Protein AF-0000000076996963 (afdb_homodimer)

Foldseek 3Di:
DPPPPPDPPPPPPPLVAADFPDADPQGKGFDADVQADGDPDPDGQWIDDPQKIWGDWFWQAGRVVRHAFDPALSGLLSQVVSRQVVQVNNAHGQLQWQEKEKEFQDCVRCVVSNVVSQCVRQHDDPVSGHHYHYDHDNADVVRHGMIMITMGGHDPPPPPD/DPPPPPPPPPPPPPLVAQDFPDADPQGKGFDADVQADGDPDPDGQWIDDPQKIWGDWFWQAGRVVRHAFDPALSGLLSLVVSRQVVQVNNAHGQLQWQEKEKEFQDCVRCVVSNVVSQCVRQNDPPVSGHHYHYDHDNADPVRHGMIMITMGGHDPPPPPD

Secondary structure (DSSP, 8-state):
-----------------PPPSEE-TT--EEE--TTS---SSS--SEEEETTEEEEEEEP-EETTTTEEPPTTHHHHHHHHHHHHHHHHHTT--GGGEEEEEEEES-HHHHHHHHHHHHHHHH-S-GGGSPBEEEEE-S--GGG-SEEEEEEEE--------/-----------------PPPSEE-TT-PEEE--TTS---SSS-BSEEEETTEEEEEEEP-EETTTTEEPPTTHHHHHHHHHHHHHHHHHTT--GGGEEEEEEEES-HHHHHHHHHHHHHHHH-S-GGGSPPEEEEE-SB-GGG-SEEEEEEEE--------

Organism: Colletotrichum orbiculare (strain 104-T / ATCC 96160 / CBS 514.97 / LARS 414 / MAFF 240422) (NCBI:txid1213857)

pLDDT: mean 88.39, std 18.87, range [26.0, 98.81]

Solvent-accessible surface area (backbone atoms only — not comparable to full-atom values): 17802 Å² total; per-residue (Å²): 134,86,79,77,76,78,72,78,75,74,72,66,73,66,71,70,73,66,76,61,79,43,70,46,96,91,53,41,30,34,33,68,63,68,84,46,62,75,71,91,61,102,62,66,51,30,37,32,50,83,52,37,33,41,38,46,71,21,46,23,49,39,48,92,75,70,40,71,42,58,88,58,59,58,16,51,39,35,8,54,47,50,46,39,49,53,37,42,51,69,63,30,47,73,62,14,36,37,34,37,40,36,40,25,52,44,51,86,75,42,45,66,44,50,42,49,40,45,31,71,74,57,41,87,54,42,58,56,27,39,9,47,36,67,42,18,37,88,75,44,78,93,69,43,60,52,33,34,26,41,32,29,38,34,52,77,79,72,69,82,121,135,85,79,75,78,76,70,78,76,74,70,66,71,66,69,71,73,67,74,60,68,30,69,28,98,52,52,27,30,22,35,69,63,69,85,44,61,75,71,93,54,68,28,26,52,22,17,33,42,84,51,35,35,30,37,24,54,21,44,21,48,39,48,91,73,71,39,71,43,58,88,58,58,58,16,52,40,34,8,53,48,49,45,38,50,52,37,41,53,68,64,32,48,73,82,36,36,66,35,38,41,36,41,25,50,43,54,83,76,43,45,65,46,49,49,50,40,49,32,71,75,55,41,87,54,74,89,57,54,54,57,69,49,78,43,72,31,74,42,39,73,94,70,42,62,51,31,34,26,40,33,29,48,34,79,73,77,76,68,82,121

Structure (mmCIF, N/CA/C/O backbone):
data_AF-0000000076996963-model_v1
#
loop_
_entity.id
_entity.type
_entity.pdbx_description
1 polymer 'RutC family protein'
#
loop_
_atom_site.group_PDB
_atom_site.id
_atom_site.type_symbol
_atom_site.label_atom_id
_atom_site.label_alt_id
_atom_site.label_comp_id
_atom_site.label_asym_id
_atom_site.label_entity_id
_atom_site.label_seq_id
_atom_site.pdbx_PDB_ins_code
_atom_site.Cartn_x
_atom_site.Cartn_y
_atom_site.Cartn_z
_atom_site.occupancy
_atom_site.B_iso_or_equiv
_atom_site.auth_seq_id
_atom_site.auth_comp_id
_atom_site.auth_asym_id
_atom_site.auth_atom_id
_atom_site.pdbx_PDB_model_num
ATOM 1 N N . MET A 1 1 ? -35.062 53.25 -2.109 1 35.75 1 MET A N 1
ATOM 2 C CA . MET A 1 1 ? -34.656 51.969 -1.524 1 35.75 1 MET A CA 1
ATOM 3 C C . MET A 1 1 ? -33.531 51.344 -2.334 1 35.75 1 MET A C 1
ATOM 5 O O . MET A 1 1 ? -33.719 50.938 -3.477 1 35.75 1 MET A O 1
ATOM 9 N N . LYS A 1 2 ? -32.219 51.844 -2.078 1 47.03 2 LYS A N 1
ATOM 10 C CA . LYS A 1 2 ? -31 51.438 -2.77 1 47.03 2 LYS A CA 1
ATOM 11 C C . LYS A 1 2 ? -30.688 49.969 -2.57 1 47.03 2 LYS A C 1
ATOM 13 O O . LYS A 1 2 ? -30.562 49.5 -1.437 1 47.03 2 LYS A O 1
ATOM 18 N N . LEU A 1 3 ? -31.062 49.062 -3.477 1 45.28 3 LEU A N 1
ATOM 19 C CA . LEU A 1 3 ? -30.75 47.656 -3.549 1 45.28 3 LEU A CA 1
ATOM 20 C C . LEU A 1 3 ? -29.25 47.406 -3.514 1 45.28 3 LEU A C 1
ATOM 22 O O . LEU A 1 3 ? -28.531 47.844 -4.414 1 45.28 3 LEU A O 1
ATOM 26 N N . LEU A 1 4 ? -28.656 47.375 -2.273 1 45.22 4 LEU A N 1
ATOM 27 C CA . LEU A 1 4 ? -27.266 46.969 -2.146 1 45.22 4 LEU A CA 1
ATOM 28 C C . LEU A 1 4 ? -27.047 45.594 -2.756 1 45.22 4 LEU A C 1
ATOM 30 O O . LEU A 1 4 ? -27.688 44.625 -2.361 1 45.22 4 LEU A O 1
ATOM 34 N N . SER A 1 5 ? -26.531 45.562 -3.98 1 46.62 5 SER A N 1
ATOM 35 C CA . SER A 1 5 ? -26.094 44.344 -4.664 1 46.62 5 SER A CA 1
ATOM 36 C C . SER A 1 5 ? -25.031 43.594 -3.857 1 46.62 5 SER A C 1
ATOM 38 O O . SER A 1 5 ? -24 44.188 -3.496 1 46.62 5 SER A O 1
ATOM 40 N N . VAL A 1 6 ? -25.422 42.719 -2.932 1 47.47 6 VAL A N 1
ATOM 41 C CA . VAL A 1 6 ? -24.469 41.844 -2.27 1 47.47 6 VAL A CA 1
ATOM 42 C C . VAL A 1 6 ? -23.703 41.031 -3.314 1 47.47 6 VAL A C 1
ATOM 44 O O . VAL A 1 6 ? -24.281 40.25 -4.066 1 47.47 6 VAL A O 1
ATOM 47 N N . LEU A 1 7 ? -22.578 41.594 -3.779 1 48.03 7 LEU A N 1
ATOM 48 C CA . LEU A 1 7 ? -21.703 40.781 -4.629 1 48.03 7 LEU A CA 1
ATOM 49 C C . LEU A 1 7 ? -21.266 39.5 -3.906 1 48.03 7 LEU A C 1
ATOM 51 O O . LEU A 1 7 ? -20.781 39.562 -2.771 1 48.03 7 LEU A O 1
ATOM 55 N N . PRO A 1 8 ? -21.734 38.344 -4.328 1 45.66 8 PRO A N 1
ATOM 56 C CA . PRO A 1 8 ? -21.203 37.125 -3.721 1 45.66 8 PRO A CA 1
ATOM 57 C C . PRO A 1 8 ? -19.672 37.094 -3.73 1 45.66 8 PRO A C 1
ATOM 59 O O . PRO A 1 8 ? -19.047 37.375 -4.758 1 45.66 8 PRO A O 1
ATOM 62 N N . LEU A 1 9 ? -19.047 37.406 -2.67 1 37.16 9 LEU A N 1
ATOM 63 C CA . LEU A 1 9 ? -17.625 37.125 -2.564 1 37.16 9 LEU A CA 1
ATOM 64 C C . LEU A 1 9 ? -17.344 35.656 -2.908 1 37.16 9 LEU A C 1
ATOM 66 O O . LEU A 1 9 ? -17.797 34.75 -2.201 1 37.16 9 LEU A O 1
ATOM 70 N N . PHE A 1 10 ? -17.266 35.344 -4.109 1 36.31 10 PHE A N 1
ATOM 71 C CA . PHE A 1 10 ? -16.656 34.062 -4.449 1 36.31 10 PHE A CA 1
ATOM 72 C C . PHE A 1 10 ? -15.32 33.875 -3.732 1 36.31 10 PHE A C 1
ATOM 74 O O . PHE A 1 10 ? -14.352 34.594 -4.023 1 36.31 10 PHE A O 1
ATOM 81 N N . PHE A 1 11 ? -15.367 33.562 -2.541 1 34.31 11 PHE A N 1
ATOM 82 C CA . PHE A 1 11 ? -14.109 33.062 -1.987 1 34.31 11 PHE A CA 1
ATOM 83 C C . PHE A 1 11 ? -13.477 32.031 -2.916 1 34.31 11 PHE A C 1
ATOM 85 O O . PHE A 1 11 ? -14 30.922 -3.082 1 34.31 11 PHE A O 1
ATOM 92 N N . ALA A 1 12 ? -12.836 32.438 -3.895 1 35.91 12 ALA A N 1
ATOM 93 C CA . ALA A 1 12 ? -11.914 31.5 -4.543 1 35.91 12 ALA A CA 1
ATOM 94 C C . ALA A 1 12 ? -11.086 30.75 -3.51 1 35.91 12 ALA A C 1
ATOM 96 O O . ALA A 1 12 ? -10.25 31.344 -2.826 1 35.91 12 ALA A O 1
ATOM 97 N N . ALA A 1 13 ? -11.633 29.844 -2.924 1 39.22 13 ALA A N 1
ATOM 98 C CA . ALA A 1 13 ? -10.664 29 -2.232 1 39.22 13 ALA A CA 1
ATOM 99 C C . ALA A 1 13 ? -9.383 28.844 -3.051 1 39.22 13 ALA A C 1
ATOM 101 O O . ALA A 1 13 ? -9.398 28.266 -4.133 1 39.22 13 ALA A O 1
ATOM 102 N N . THR A 1 14 ? -8.602 29.828 -3.154 1 39.41 14 THR A N 1
ATOM 103 C CA . THR A 1 14 ? -7.242 29.656 -3.656 1 39.41 14 THR A CA 1
ATOM 104 C C . THR A 1 14 ? -6.652 28.344 -3.172 1 39.41 14 THR A C 1
ATOM 106 O O . THR A 1 14 ? -6.426 28.156 -1.975 1 39.41 14 THR A O 1
ATOM 109 N N . SER A 1 15 ? -7.188 27.188 -3.598 1 47.53 15 SER A N 1
ATOM 110 C CA . SER A 1 15 ? -6.355 26.016 -3.33 1 47.53 15 SER A CA 1
ATOM 111 C C . SER A 1 15 ? -4.875 26.391 -3.311 1 47.53 15 SER A C 1
ATOM 113 O O . SER A 1 15 ? -4.336 26.859 -4.312 1 47.53 15 SER A O 1
ATOM 115 N N . LEU A 1 16 ? -4.422 27.219 -2.445 1 50.53 16 LEU A N 1
ATOM 116 C CA . LEU A 1 16 ? -2.994 27.484 -2.336 1 50.53 16 LEU A CA 1
ATOM 117 C C . LEU A 1 16 ? -2.172 26.266 -2.727 1 50.53 16 LEU A C 1
ATOM 119 O O . LEU A 1 16 ? -2.23 25.234 -2.055 1 50.53 16 LEU A O 1
ATOM 123 N N . SER A 1 17 ? -1.957 26.047 -4.09 1 69.06 17 SER A N 1
ATOM 124 C CA . SER A 1 17 ? -1.105 25.047 -4.707 1 69.06 17 SER A CA 1
ATOM 125 C C . SER A 1 17 ? 0.296 25.062 -4.109 1 69.06 17 SER A C 1
ATOM 127 O O . SER A 1 17 ? 0.942 26.109 -4.051 1 69.06 17 SER A O 1
ATOM 129 N N . LEU A 1 18 ? 0.765 24.156 -3.326 1 85.5 18 LEU A N 1
ATOM 130 C CA . LEU A 1 18 ? 2.113 23.984 -2.803 1 85.5 18 LEU A CA 1
ATOM 131 C C . LEU A 1 18 ? 3.148 24.078 -3.918 1 85.5 18 LEU A C 1
ATOM 133 O O . LEU A 1 18 ? 2.994 23.453 -4.969 1 85.5 18 LEU A O 1
ATOM 137 N N . GLU A 1 19 ? 4.133 25.094 -3.705 1 91.62 19 GLU A N 1
ATOM 138 C CA . GLU A 1 19 ? 5.227 25.188 -4.668 1 91.62 19 GLU A CA 1
ATOM 139 C C . GLU A 1 19 ? 6.293 24.141 -4.402 1 91.62 19 GLU A C 1
ATOM 141 O O . GLU A 1 19 ? 6.723 23.953 -3.262 1 91.62 19 GLU A O 1
ATOM 146 N N . PRO A 1 20 ? 6.719 23.469 -5.461 1 95.69 20 PRO A N 1
ATOM 147 C CA . PRO A 1 20 ? 7.773 22.484 -5.238 1 95.69 20 PRO A CA 1
ATOM 148 C C . PRO A 1 20 ? 9.117 23.109 -4.887 1 95.69 20 PRO A C 1
ATOM 150 O O . PRO A 1 20 ? 9.43 24.203 -5.371 1 95.69 20 PRO A O 1
ATOM 153 N N . ASN A 1 21 ? 9.922 22.422 -4.059 1 95.81 21 ASN A N 1
ATOM 154 C CA . ASN A 1 21 ? 11.297 22.812 -3.77 1 95.81 21 ASN A CA 1
ATOM 155 C C . ASN A 1 21 ? 12.219 22.547 -4.957 1 95.81 21 ASN A C 1
ATOM 157 O O . ASN A 1 21 ? 13.227 23.219 -5.129 1 95.81 21 ASN A O 1
ATOM 161 N N . TYR A 1 22 ? 11.938 21.578 -5.723 1 97.25 22 TYR A N 1
ATOM 162 C CA . TYR A 1 22 ? 12.719 21.172 -6.887 1 97.25 22 TYR A CA 1
ATOM 163 C C . TYR A 1 22 ? 11.844 20.453 -7.902 1 97.25 22 TYR A C 1
ATOM 165 O O . TYR A 1 22 ? 10.922 19.719 -7.531 1 97.25 22 TYR A O 1
ATOM 173 N N . THR A 1 23 ? 12.078 20.672 -9.242 1 97.69 23 THR A N 1
ATOM 174 C CA . THR A 1 23 ? 11.453 19.922 -10.336 1 97.69 23 THR A CA 1
ATOM 175 C C . THR A 1 23 ? 12.508 19.328 -11.258 1 97.69 23 THR A C 1
ATOM 177 O O . THR A 1 23 ? 13.359 20.062 -11.789 1 97.69 23 THR A O 1
ATOM 180 N N . SER A 1 24 ? 12.5 18.062 -11.469 1 98.19 24 SER A N 1
ATOM 181 C CA . SER A 1 24 ? 13.477 17.391 -12.312 1 98.19 24 SER A CA 1
ATOM 182 C C . SER A 1 24 ? 13.211 17.656 -13.797 1 98.19 24 SER A C 1
ATOM 184 O O . SER A 1 24 ? 12.133 18.141 -14.156 1 98.19 24 SER A O 1
ATOM 186 N N . PRO A 1 25 ? 14.172 17.281 -14.641 1 97.31 25 PRO A N 1
ATOM 187 C CA . PRO A 1 25 ? 13.961 17.453 -16.078 1 97.31 25 PRO A CA 1
ATOM 188 C C . PRO A 1 25 ? 12.75 16.688 -16.594 1 97.31 25 PRO A C 1
ATOM 190 O O . PRO A 1 25 ? 12.07 17.141 -17.516 1 97.31 25 PRO A O 1
ATOM 193 N N . ALA A 1 26 ? 12.492 15.555 -16 1 97.25 26 ALA A N 1
ATOM 194 C CA . ALA A 1 26 ? 11.375 14.727 -16.453 1 97.25 26 ALA A CA 1
ATOM 195 C C . ALA A 1 26 ? 10.062 15.18 -15.812 1 97.25 26 ALA A C 1
ATOM 197 O O . ALA A 1 26 ? 8.992 14.688 -16.172 1 97.25 26 ALA A O 1
ATOM 198 N N . GLY A 1 27 ? 10.094 16.031 -14.812 1 96.81 27 GLY A N 1
ATOM 199 C CA . GLY A 1 27 ? 8.875 16.609 -14.266 1 96.81 27 GLY A CA 1
ATOM 200 C C . GLY A 1 27 ? 8.562 16.125 -12.867 1 96.81 27 GLY A C 1
ATOM 201 O O . GLY A 1 27 ? 7.484 16.406 -12.328 1 96.81 27 GLY A O 1
ATOM 202 N N . VAL A 1 28 ? 9.492 15.344 -12.242 1 97.88 28 VAL A N 1
ATOM 203 C CA . VAL A 1 28 ? 9.281 14.961 -10.852 1 97.88 28 VAL A CA 1
ATOM 204 C C . VAL A 1 28 ? 9.43 16.172 -9.945 1 97.88 28 VAL A C 1
ATOM 206 O O . VAL A 1 28 ? 10.445 16.875 -10 1 97.88 28 VAL A O 1
ATOM 209 N N . GLU A 1 29 ? 8.406 16.406 -9.102 1 97.62 29 GLU A N 1
ATOM 210 C CA . GLU A 1 29 ? 8.422 17.531 -8.164 1 97.62 29 GLU A CA 1
ATOM 211 C C . GLU A 1 29 ? 8.703 17.047 -6.742 1 97.62 29 GLU A C 1
ATOM 213 O O . GLU A 1 29 ? 8.062 16.109 -6.254 1 97.62 29 GLU A O 1
ATOM 218 N N . ILE A 1 30 ? 9.648 17.703 -6.066 1 97.88 30 ILE A N 1
ATOM 219 C CA . ILE A 1 30 ? 10.008 17.406 -4.684 1 97.88 30 ILE A CA 1
ATOM 220 C C . ILE A 1 30 ? 9.422 18.453 -3.754 1 97.88 30 ILE A C 1
ATOM 222 O O . ILE A 1 30 ? 9.516 19.656 -4.031 1 97.88 30 ILE A O 1
ATOM 226 N N . TYR A 1 31 ? 8.758 18.016 -2.631 1 96.44 31 TYR A N 1
ATOM 227 C CA . TYR A 1 31 ? 8.133 18.953 -1.694 1 96.44 31 TYR A CA 1
ATOM 228 C C . TYR A 1 31 ? 8.625 18.703 -0.274 1 96.44 31 TYR A C 1
ATOM 230 O O . TYR A 1 31 ? 8.672 17.562 0.185 1 96.44 31 TYR A O 1
ATOM 238 N N . ASN A 1 32 ? 8.969 19.75 0.396 1 95.62 32 ASN A N 1
ATOM 239 C CA . ASN A 1 32 ? 9.266 19.781 1.823 1 95.62 32 ASN A CA 1
ATOM 240 C C . ASN A 1 32 ? 8.578 20.953 2.51 1 95.62 32 ASN A C 1
ATOM 242 O O . ASN A 1 32 ? 9.234 21.891 2.965 1 95.62 32 ASN A O 1
ATOM 246 N N . PRO A 1 33 ? 7.246 20.859 2.578 1 92.75 33 PRO A N 1
ATOM 247 C CA . PRO A 1 33 ? 6.547 21.953 3.238 1 92.75 33 PRO A CA 1
ATOM 248 C C . PRO A 1 33 ? 6.949 22.125 4.703 1 92.75 33 PRO A C 1
ATOM 250 O O . PRO A 1 33 ? 6.898 21.156 5.473 1 92.75 33 PRO A O 1
ATOM 253 N N . SER A 1 34 ? 7.234 23.312 5.129 1 86.5 34 SER A N 1
ATOM 254 C CA . SER A 1 34 ? 7.797 23.578 6.449 1 86.5 34 SER A CA 1
ATOM 255 C C . SER A 1 34 ? 6.707 23.625 7.516 1 86.5 34 SER A C 1
ATOM 257 O O . SER A 1 34 ? 6.996 23.594 8.711 1 86.5 34 SER A O 1
ATOM 259 N N . VAL A 1 35 ? 5.469 23.734 7.059 1 84.44 35 VAL A N 1
ATOM 260 C CA . VAL A 1 35 ? 4.367 23.828 8.008 1 84.44 35 VAL A CA 1
ATOM 261 C C . VAL A 1 35 ? 4.27 22.531 8.812 1 84.44 35 VAL A C 1
ATOM 263 O O . VAL A 1 35 ? 3.719 22.516 9.914 1 84.44 35 VAL A O 1
ATOM 266 N N . LEU A 1 36 ? 4.672 21.406 8.258 1 83.56 36 LEU A N 1
ATOM 267 C CA . LEU A 1 36 ? 4.691 20.172 9.023 1 83.56 36 LEU A CA 1
ATOM 268 C C . LEU A 1 36 ? 6.023 20 9.75 1 83.56 36 LEU A C 1
ATOM 270 O O . LEU A 1 36 ? 6.219 20.562 10.828 1 83.56 36 LEU A O 1
ATOM 274 N N . PHE A 1 37 ? 6.977 19.281 9.43 1 77.56 37 PHE A N 1
ATOM 275 C CA . PHE A 1 37 ? 8.305 19.234 10.031 1 77.56 37 PHE A CA 1
ATOM 276 C C . PHE A 1 37 ? 9.383 19.172 8.953 1 77.56 37 PHE A C 1
ATOM 278 O O . PHE A 1 37 ? 9.094 18.844 7.797 1 77.56 37 PHE A O 1
ATOM 285 N N . THR A 1 38 ? 10.539 19.578 9.398 1 82.75 38 THR A N 1
ATOM 286 C CA . THR A 1 38 ? 11.727 19.562 8.547 1 82.75 38 THR A CA 1
ATOM 287 C C . THR A 1 38 ? 12.406 18.203 8.578 1 82.75 38 THR A C 1
ATOM 289 O O . THR A 1 38 ? 12.633 17.625 9.648 1 82.75 38 THR A O 1
ATOM 292 N N . PRO A 1 39 ? 12.633 17.703 7.324 1 87.19 39 PRO A N 1
ATOM 293 C CA . PRO A 1 39 ? 13.375 16.438 7.301 1 87.19 39 PRO A CA 1
ATOM 294 C C . PRO A 1 39 ? 14.703 16.516 8.047 1 87.19 39 PRO A C 1
ATOM 296 O O . PRO A 1 39 ? 15.391 17.531 7.98 1 87.19 39 PRO A O 1
ATOM 299 N N . THR A 1 40 ? 15.07 15.43 8.719 1 84.94 40 THR A N 1
ATOM 300 C CA . THR A 1 40 ? 16.25 15.422 9.586 1 84.94 40 THR A CA 1
ATOM 301 C C . THR A 1 40 ? 17.453 14.82 8.867 1 84.94 40 THR A C 1
ATOM 303 O O . THR A 1 40 ? 18.484 14.547 9.492 1 84.94 40 THR A O 1
ATOM 306 N N . GLY A 1 41 ? 17.469 14.5 7.625 1 89.5 41 GLY A N 1
ATOM 307 C CA . GLY A 1 41 ? 18.531 13.891 6.836 1 89.5 41 GLY A CA 1
ATOM 308 C C . GLY A 1 41 ? 18.344 14.086 5.344 1 89.5 41 GLY A C 1
ATOM 309 O O . GLY A 1 41 ? 17.641 15 4.914 1 89.5 41 GLY A O 1
ATOM 310 N N . PRO A 1 42 ? 19.109 13.266 4.555 1 93.69 42 PRO A N 1
ATOM 311 C CA . PRO A 1 42 ? 19.062 13.406 3.098 1 93.69 42 PRO A CA 1
ATOM 312 C C . PRO A 1 42 ? 17.844 12.727 2.482 1 93.69 42 PRO A C 1
ATOM 314 O O . PRO A 1 42 ? 17.984 11.773 1.713 1 93.69 42 PRO A O 1
ATOM 317 N N . TRP A 1 43 ? 16.781 13.172 2.758 1 94.69 43 TRP A N 1
ATOM 318 C CA . TRP A 1 43 ? 15.492 12.703 2.24 1 94.69 43 TRP A CA 1
ATOM 319 C C . TRP A 1 43 ? 14.477 13.836 2.197 1 94.69 43 TRP A C 1
ATOM 321 O O . TRP A 1 43 ? 14.727 14.922 2.732 1 94.69 43 TRP A O 1
ATOM 331 N N . SER A 1 44 ? 13.305 13.664 1.438 1 96.5 44 SER A N 1
ATOM 332 C CA . SER A 1 44 ? 12.211 14.633 1.349 1 96.5 44 SER A CA 1
ATOM 333 C C . SER A 1 44 ? 10.891 14.016 1.816 1 96.5 44 SER A C 1
ATOM 335 O O . SER A 1 44 ? 10.742 12.797 1.822 1 96.5 44 SER A O 1
ATOM 337 N N . LEU A 1 45 ? 9.945 14.836 2.143 1 97 45 LEU A 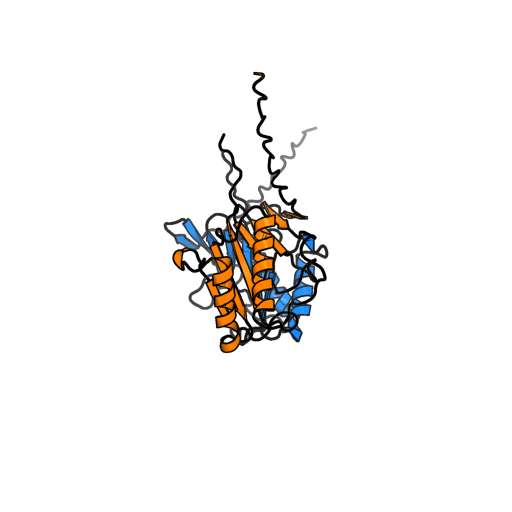N 1
ATOM 338 C CA . LEU A 1 45 ? 8.664 14.406 2.686 1 97 45 LEU A CA 1
ATOM 339 C C . LEU A 1 45 ? 7.793 13.781 1.599 1 97 45 LEU A C 1
ATOM 341 O O . LEU A 1 45 ? 7.102 12.789 1.847 1 97 45 LEU A O 1
ATOM 345 N N . MET A 1 46 ? 7.793 14.43 0.448 1 97.5 46 MET A N 1
ATOM 346 C CA . MET A 1 46 ? 6.953 13.844 -0.596 1 97.5 46 MET A CA 1
ATOM 347 C C . MET A 1 46 ? 7.422 14.289 -1.979 1 97.5 46 MET A C 1
ATOM 349 O O . MET A 1 46 ? 8.211 15.227 -2.104 1 97.5 46 MET A O 1
ATOM 353 N N . SER A 1 47 ? 7.027 13.562 -2.926 1 98.19 47 SER A N 1
ATOM 354 C CA . SER A 1 47 ? 7.258 13.875 -4.332 1 98.19 47 SER A CA 1
ATOM 355 C C . SER A 1 47 ? 6.012 13.617 -5.168 1 98.19 47 SER A C 1
ATOM 357 O O . SER A 1 47 ? 5.16 12.805 -4.785 1 98.19 47 SER A O 1
ATOM 359 N N . LYS A 1 48 ? 5.922 14.273 -6.211 1 97.5 48 LYS A N 1
ATOM 360 C CA . LYS A 1 48 ? 4.859 14.062 -7.188 1 97.5 48 LYS A CA 1
ATOM 361 C C . LYS A 1 48 ? 5.43 13.727 -8.562 1 97.5 48 LYS A C 1
ATOM 363 O O . LYS A 1 48 ? 6.277 14.453 -9.078 1 97.5 48 LYS A O 1
ATOM 368 N N . ALA A 1 49 ? 5.105 12.656 -9.102 1 97 49 ALA A N 1
ATOM 369 C CA . ALA A 1 49 ? 5.422 12.227 -10.461 1 97 49 ALA A CA 1
ATOM 370 C C . ALA A 1 49 ? 4.152 12.016 -11.273 1 97 49 ALA A C 1
ATOM 372 O O . ALA A 1 49 ? 3.375 11.102 -11.008 1 97 49 ALA A O 1
ATOM 373 N N . GLY A 1 50 ? 4.023 12.875 -12.312 1 94.81 50 GLY A N 1
ATOM 374 C CA . GLY A 1 50 ? 2.703 12.891 -12.922 1 94.81 50 GLY A CA 1
ATOM 375 C C . GLY A 1 50 ? 1.602 13.25 -11.945 1 94.81 50 GLY A C 1
ATOM 376 O O . GLY A 1 50 ? 1.693 14.258 -11.242 1 94.81 50 GLY A O 1
ATOM 377 N N . ASP A 1 51 ? 0.56 12.414 -11.938 1 95.81 51 ASP A N 1
ATOM 378 C CA . ASP A 1 51 ? -0.562 12.664 -11.039 1 95.81 51 ASP A CA 1
ATOM 379 C C . ASP A 1 51 ? -0.455 11.812 -9.773 1 95.81 51 ASP A C 1
ATOM 381 O O . ASP A 1 51 ? -1.425 11.68 -9.023 1 95.81 51 ASP A O 1
ATOM 385 N N . THR A 1 52 ? 0.698 11.227 -9.586 1 97.44 52 THR A N 1
ATOM 386 C CA . THR A 1 52 ? 0.884 10.352 -8.43 1 97.44 52 THR A CA 1
ATOM 387 C C . THR A 1 52 ? 1.747 11.039 -7.375 1 97.44 52 THR A C 1
ATOM 389 O O . THR A 1 52 ? 2.822 11.555 -7.684 1 97.44 52 THR A O 1
ATOM 392 N N . LEU A 1 53 ? 1.224 11.078 -6.195 1 97.81 53 LEU A N 1
ATOM 393 C CA . LEU A 1 53 ? 1.921 11.633 -5.043 1 97.81 53 LEU A CA 1
ATOM 394 C C . LEU A 1 53 ? 2.486 10.516 -4.164 1 97.81 53 LEU A C 1
ATOM 396 O O . LEU A 1 53 ? 1.765 9.594 -3.785 1 97.81 53 LEU A O 1
ATOM 400 N N . TYR A 1 54 ? 3.744 10.578 -3.904 1 98.56 54 TYR A N 1
ATOM 401 C CA . TYR A 1 54 ? 4.434 9.648 -3.02 1 98.56 54 TYR A CA 1
ATOM 402 C C . TYR A 1 54 ? 4.828 10.32 -1.713 1 98.56 54 TYR A C 1
ATOM 404 O O . TYR A 1 54 ? 5.516 11.344 -1.719 1 98.56 54 TYR A O 1
ATOM 412 N N . ILE A 1 55 ? 4.43 9.781 -0.585 1 98.25 55 ILE A N 1
ATOM 413 C CA . ILE A 1 55 ? 4.738 10.344 0.727 1 98.25 55 ILE A CA 1
ATOM 414 C C . ILE A 1 55 ? 5.645 9.383 1.497 1 98.25 55 ILE A C 1
ATOM 416 O O . ILE A 1 55 ? 5.352 8.188 1.595 1 98.25 55 ILE A O 1
ATOM 420 N N . ALA A 1 56 ? 6.688 9.914 2.004 1 97.56 56 ALA A N 1
ATOM 421 C CA . ALA A 1 56 ? 7.668 9.133 2.76 1 97.56 56 ALA A CA 1
ATOM 422 C C . ALA A 1 56 ? 7.043 8.547 4.023 1 97.56 56 ALA A C 1
ATOM 424 O O . ALA A 1 56 ? 5.922 8.906 4.391 1 97.56 56 ALA A O 1
ATOM 425 N N . GLY A 1 57 ? 7.746 7.523 4.641 1 97.56 57 GLY A N 1
ATOM 426 C CA . GLY A 1 57 ? 7.281 6.996 5.914 1 97.56 57 GLY A CA 1
ATOM 427 C C . GLY A 1 57 ? 7.125 8.062 6.98 1 97.56 57 GLY A C 1
ATOM 428 O O . GLY A 1 57 ? 8.109 8.672 7.406 1 97.56 57 GLY A O 1
ATOM 429 N N . MET A 1 58 ? 5.918 8.211 7.469 1 97.81 58 MET A N 1
ATOM 430 C CA . MET A 1 58 ? 5.605 9.227 8.469 1 97.81 58 MET A CA 1
ATOM 431 C C . MET A 1 58 ? 5.539 8.617 9.859 1 97.81 58 MET A C 1
ATOM 433 O O . MET A 1 58 ? 4.961 7.543 10.047 1 97.81 58 MET A O 1
ATOM 437 N N . ARG A 1 59 ? 6.105 9.297 10.719 1 97 59 ARG A N 1
ATOM 438 C CA . ARG A 1 59 ? 6.047 8.945 12.125 1 97 59 ARG A CA 1
ATOM 439 C C . ARG A 1 59 ? 5.059 9.828 12.875 1 97 59 ARG A C 1
ATOM 441 O O . ARG A 1 59 ? 4.531 10.789 12.312 1 97 59 ARG A O 1
ATOM 448 N N . GLY A 1 60 ? 4.766 9.383 14.18 1 97.56 60 GLY A N 1
ATOM 449 C CA . GLY A 1 60 ? 3.844 10.156 14.992 1 97.56 60 GLY A CA 1
ATOM 450 C C . GLY A 1 60 ? 4.508 11.32 15.703 1 97.56 60 GLY A C 1
ATOM 451 O O . GLY A 1 60 ? 4.582 11.336 16.938 1 97.56 60 GLY A O 1
ATOM 452 N N . ILE A 1 61 ? 4.973 12.289 14.898 1 95.81 61 ILE A N 1
ATOM 453 C CA . ILE A 1 61 ? 5.637 13.484 15.406 1 95.81 61 ILE A CA 1
ATOM 454 C C . ILE A 1 61 ? 4.676 14.672 15.359 1 95.81 61 ILE A C 1
ATOM 456 O O . ILE A 1 61 ? 4.051 14.93 14.328 1 95.81 61 ILE A O 1
ATOM 460 N N . TYR A 1 62 ? 4.559 15.328 16.5 1 95.31 62 TYR A N 1
ATOM 461 C CA . TYR A 1 62 ? 3.77 16.562 16.516 1 95.31 62 TYR A CA 1
ATOM 462 C C . TYR A 1 62 ? 4.488 17.672 15.766 1 95.31 62 TYR A C 1
ATOM 464 O O . TYR A 1 62 ? 5.598 18.062 16.141 1 95.31 62 TYR A O 1
ATOM 472 N N . PRO A 1 63 ? 3.83 18.203 14.773 1 92.56 63 PRO A N 1
ATOM 473 C CA . PRO A 1 63 ? 4.516 19.219 13.977 1 92.56 63 PRO A CA 1
ATOM 474 C C . PRO A 1 63 ? 4.785 20.5 14.758 1 92.56 63 PRO A C 1
ATOM 476 O O . PRO A 1 63 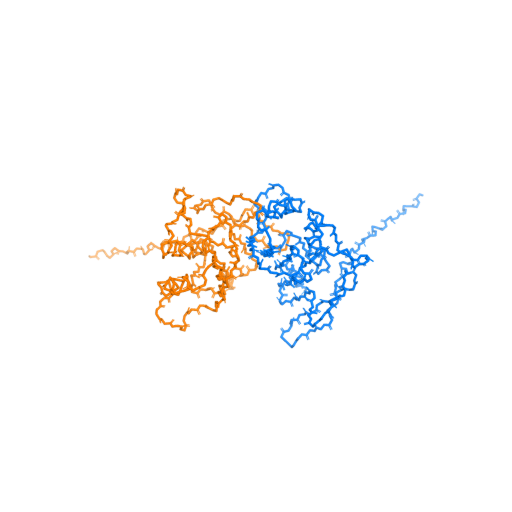? 5.754 21.203 14.477 1 92.56 63 PRO A O 1
ATOM 479 N N . ALA A 1 64 ? 4.004 20.859 15.719 1 90.19 64 ALA A N 1
ATOM 480 C CA . ALA A 1 64 ? 4.082 22.125 16.438 1 90.19 64 ALA A CA 1
ATOM 481 C C . ALA A 1 64 ? 5.383 22.219 17.234 1 90.19 64 ALA A C 1
ATOM 483 O O . ALA A 1 64 ? 5.965 23.297 17.359 1 90.19 64 ALA A O 1
ATOM 484 N N . ASN A 1 65 ? 5.859 21.078 17.734 1 90.94 65 ASN A N 1
ATOM 485 C CA . ASN A 1 65 ? 7.035 21.156 18.594 1 90.94 65 ASN A CA 1
ATOM 486 C C . ASN A 1 65 ? 8.039 20.047 18.25 1 90.94 65 ASN A C 1
ATOM 488 O O . ASN A 1 65 ? 9.031 19.875 18.969 1 90.94 65 ASN A O 1
ATOM 492 N N . ASN A 1 66 ? 7.785 19.25 17.234 1 91.25 66 ASN A N 1
ATOM 493 C CA . ASN A 1 66 ? 8.68 18.219 16.719 1 91.25 66 ASN A CA 1
ATOM 494 C C . ASN A 1 66 ? 8.938 17.125 17.734 1 91.25 66 ASN A C 1
ATOM 496 O O . ASN A 1 66 ? 10.039 16.578 17.812 1 91.25 66 ASN A O 1
ATOM 500 N N . THR A 1 67 ? 7.941 16.891 18.609 1 93.88 67 THR A N 1
ATOM 501 C CA . THR A 1 67 ? 8.07 15.805 19.578 1 93.88 67 THR A CA 1
ATOM 502 C C . THR A 1 67 ? 7.211 14.609 19.172 1 93.88 67 THR A C 1
ATOM 504 O O . THR A 1 67 ? 6.23 14.766 18.438 1 93.88 67 THR A O 1
ATOM 507 N N . LEU A 1 68 ? 7.582 13.453 19.688 1 95.94 68 LEU A N 1
ATOM 508 C CA . LEU A 1 68 ? 6.824 12.234 19.422 1 95.94 68 LEU A CA 1
ATOM 509 C C . LEU A 1 68 ? 5.559 12.195 20.281 1 95.94 68 LEU A C 1
ATOM 511 O O . LEU A 1 68 ? 5.598 12.5 21.469 1 95.94 68 LEU A O 1
ATOM 515 N N . ALA A 1 69 ? 4.453 11.836 19.641 1 98 69 ALA A N 1
ATOM 516 C CA . ALA A 1 69 ? 3.254 11.516 20.406 1 98 69 ALA A CA 1
ATOM 517 C C . ALA A 1 69 ? 3.494 10.32 21.328 1 98 69 ALA A C 1
ATOM 519 O O . ALA A 1 69 ? 4.395 9.516 21.094 1 98 69 ALA A O 1
ATOM 520 N N . PRO A 1 70 ? 2.707 10.195 22.375 1 98.25 70 PRO A N 1
ATOM 521 C CA . PRO A 1 70 ? 2.889 9.047 23.281 1 98.25 70 PRO A CA 1
ATOM 522 C C . PRO A 1 70 ? 2.732 7.707 22.562 1 98.25 70 PRO A C 1
ATOM 524 O O . PRO A 1 70 ? 1.896 7.574 21.672 1 98.25 70 PRO A O 1
ATOM 527 N N . VAL A 1 71 ? 3.494 6.688 23.047 1 98.19 71 VAL A N 1
ATOM 528 C CA . VAL A 1 71 ? 3.434 5.348 22.484 1 98.19 71 VAL A CA 1
ATOM 529 C C . VAL A 1 71 ? 2.021 4.785 22.625 1 98.19 71 VAL A C 1
ATOM 531 O O . VAL A 1 71 ? 1.402 4.91 23.688 1 98.19 71 VAL A O 1
ATOM 534 N N . GLY A 1 72 ? 1.531 4.129 21.578 1 98.12 72 GLY A N 1
ATOM 535 C CA . GLY A 1 72 ? 0.176 3.602 21.547 1 98.12 72 GLY A CA 1
ATOM 536 C C . GLY A 1 72 ? -0.69 4.246 20.484 1 98.12 72 GLY A C 1
ATOM 537 O O . GLY A 1 72 ? -0.208 4.57 19.391 1 98.12 72 GLY A O 1
ATOM 538 N N . ILE A 1 73 ? -1.967 4.395 20.703 1 98.69 73 ILE A N 1
ATOM 539 C CA . ILE A 1 73 ? -2.93 4.852 19.703 1 98.69 73 ILE A CA 1
ATOM 540 C C . ILE A 1 73 ? -2.619 6.293 19.312 1 98.69 73 ILE A C 1
ATOM 542 O O . ILE A 1 73 ? -2.785 6.676 18.141 1 98.69 73 ILE A O 1
ATOM 546 N N . ASP A 1 74 ? -2.143 7.09 20.25 1 98.69 74 ASP A N 1
ATOM 547 C CA . ASP A 1 74 ? -1.836 8.484 19.938 1 98.69 74 ASP A CA 1
ATOM 548 C C . ASP A 1 74 ? -0.684 8.586 18.938 1 98.69 74 ASP A C 1
ATOM 550 O O . ASP A 1 74 ? -0.728 9.398 18.016 1 98.69 74 ASP A O 1
ATOM 554 N N . ARG A 1 75 ? 0.374 7.785 19.141 1 98.75 75 ARG A N 1
ATOM 555 C CA . ARG A 1 75 ? 1.521 7.723 18.234 1 98.75 75 ARG A CA 1
ATOM 556 C C . ARG A 1 75 ? 1.094 7.324 16.828 1 98.75 75 ARG A C 1
ATOM 558 O O . ARG A 1 75 ? 1.482 7.969 15.852 1 98.75 75 ARG A O 1
ATOM 565 N N . ILE A 1 76 ? 0.254 6.316 16.766 1 98.75 76 ILE A N 1
ATOM 566 C CA . ILE A 1 76 ? -0.189 5.75 15.5 1 98.75 76 ILE A CA 1
ATOM 567 C C . ILE A 1 76 ? -1.123 6.73 14.797 1 98.75 76 ILE A C 1
ATOM 569 O O . ILE A 1 76 ? -0.957 7.012 13.602 1 98.75 76 ILE A O 1
ATOM 573 N N . ARG A 1 77 ? -2.014 7.316 15.523 1 98.69 77 ARG A N 1
ATOM 574 C CA . ARG A 1 77 ? -2.938 8.312 14.984 1 98.69 77 ARG A CA 1
ATOM 575 C C . ARG A 1 77 ? -2.184 9.5 14.398 1 98.69 77 ARG A C 1
ATOM 577 O O . ARG A 1 77 ? -2.512 9.977 13.305 1 98.69 77 ARG A O 1
ATOM 584 N N . GLN A 1 78 ? -1.233 9.93 15.094 1 98.38 78 GLN A N 1
ATOM 585 C CA . GLN A 1 78 ? -0.473 11.094 14.648 1 98.38 78 GLN A CA 1
ATOM 586 C C . GLN A 1 78 ? 0.312 10.781 13.375 1 98.38 78 GLN A C 1
ATOM 588 O O . GLN A 1 78 ? 0.471 11.648 12.508 1 98.38 78 GLN A O 1
ATOM 593 N N . ALA A 1 79 ? 0.866 9.57 13.234 1 98.5 79 ALA A N 1
ATOM 594 C CA . ALA A 1 79 ? 1.563 9.164 12.016 1 98.5 79 ALA A CA 1
ATOM 595 C C . ALA A 1 79 ? 0.634 9.227 10.805 1 98.5 79 ALA A C 1
ATOM 597 O O . ALA A 1 79 ? 0.992 9.781 9.766 1 98.5 79 ALA A O 1
ATOM 598 N N . TYR A 1 80 ? -0.589 8.648 10.953 1 98.81 80 TYR A N 1
ATOM 599 C CA . TYR A 1 80 ? -1.585 8.711 9.891 1 98.81 80 TYR A CA 1
ATOM 600 C C . TYR A 1 80 ? -1.965 10.156 9.578 1 98.81 80 TYR A C 1
ATOM 602 O O . TYR A 1 80 ? -2.064 10.539 8.406 1 98.81 80 TYR A O 1
ATOM 610 N N . ALA A 1 81 ? -2.15 10.945 10.648 1 98.44 81 ALA A N 1
ATOM 611 C CA . ALA A 1 81 ? -2.553 12.344 10.484 1 98.44 81 ALA A CA 1
ATOM 612 C C . ALA A 1 81 ? -1.509 13.125 9.695 1 98.44 81 ALA A C 1
ATOM 614 O O . ALA A 1 81 ? -1.854 13.938 8.836 1 98.44 81 ALA A O 1
ATOM 615 N N . ASN A 1 82 ? -0.257 12.891 10.039 1 97.94 82 ASN A N 1
ATOM 616 C CA . ASN A 1 82 ? 0.816 13.586 9.344 1 97.94 82 ASN A CA 1
ATOM 617 C C . ASN A 1 82 ? 0.83 13.242 7.855 1 97.94 82 ASN A C 1
ATOM 619 O O . ASN A 1 82 ? 0.984 14.125 7.012 1 97.94 82 ASN A O 1
ATOM 623 N N . MET A 1 83 ? 0.681 11.984 7.512 1 98.12 83 MET A N 1
ATOM 624 C CA . MET A 1 83 ? 0.618 11.547 6.117 1 98.12 83 MET A CA 1
ATOM 625 C C . MET A 1 83 ? -0.554 12.203 5.395 1 98.12 83 MET A C 1
ATOM 627 O O . MET A 1 83 ? -0.391 12.734 4.293 1 98.12 83 MET A O 1
ATOM 631 N N . ILE A 1 84 ? -1.728 12.195 6.016 1 97.94 84 ILE A N 1
ATOM 632 C CA . ILE A 1 84 ? -2.947 12.719 5.414 1 97.94 84 ILE A CA 1
ATOM 633 C C . ILE A 1 84 ? -2.822 14.234 5.219 1 97.94 84 ILE A C 1
ATOM 635 O O . ILE A 1 84 ? -3.229 14.766 4.188 1 97.94 84 ILE A O 1
ATOM 639 N N . GLN A 1 85 ? -2.223 14.875 6.211 1 96.94 85 GLN A N 1
ATOM 640 C CA . GLN A 1 85 ? -2.033 16.312 6.098 1 96.94 85 GLN A CA 1
ATOM 641 C C . GLN A 1 85 ? -1.138 16.672 4.91 1 96.94 85 GLN A C 1
ATOM 643 O O . GLN A 1 85 ? -1.393 17.641 4.195 1 96.94 85 GLN A O 1
ATOM 648 N N . LEU A 1 86 ? -0.08 15.93 4.727 1 96.44 86 LEU A N 1
ATOM 649 C CA . LEU A 1 86 ? 0.789 16.156 3.578 1 96.44 86 LEU A CA 1
ATOM 650 C C . LEU A 1 86 ? 0.016 15.992 2.271 1 96.44 86 LEU A C 1
ATOM 652 O O . LEU A 1 86 ? 0.166 16.797 1.353 1 96.44 86 LEU A O 1
ATOM 656 N N . ALA A 1 87 ? -0.812 14.961 2.186 1 96.5 87 ALA A N 1
ATOM 657 C CA . ALA A 1 87 ? -1.628 14.75 0.994 1 96.5 87 ALA A CA 1
ATOM 658 C C . ALA A 1 87 ? -2.543 15.945 0.735 1 96.5 87 ALA A C 1
ATOM 660 O O . ALA A 1 87 ? -2.664 16.406 -0.402 1 96.5 87 ALA A O 1
ATOM 661 N N . GLU A 1 88 ? -3.148 16.453 1.777 1 95.38 88 GLU A N 1
ATOM 662 C CA . GLU A 1 88 ? -4.059 17.578 1.656 1 95.38 88 GLU A CA 1
ATOM 663 C C . GLU A 1 88 ? -3.318 18.844 1.194 1 95.38 88 GLU A C 1
ATOM 665 O O . GLU A 1 88 ? -3.82 19.594 0.356 1 95.38 88 GLU A O 1
ATOM 670 N N . LEU A 1 89 ? -2.123 19.031 1.731 1 93.56 89 LEU A N 1
ATOM 671 C CA . LEU A 1 89 ? -1.307 20.156 1.309 1 93.56 89 LEU A CA 1
ATOM 672 C C . LEU A 1 89 ? -0.977 20.062 -0.177 1 93.56 89 LEU A C 1
ATOM 674 O O . LEU A 1 89 ? -0.845 21.094 -0.854 1 93.56 89 LEU A O 1
ATOM 678 N N . ALA A 1 90 ? -0.854 18.859 -0.64 1 93.69 90 ALA A N 1
ATOM 679 C CA . ALA A 1 90 ? -0.496 18.641 -2.037 1 93.69 90 ALA A CA 1
ATOM 680 C C . ALA A 1 90 ? -1.734 18.641 -2.93 1 93.69 90 ALA A C 1
ATOM 682 O O . ALA A 1 90 ? -1.641 18.406 -4.133 1 93.69 90 ALA A O 1
ATOM 683 N N . GLY A 1 91 ? -2.943 18.828 -2.402 1 93.19 91 GLY A N 1
ATOM 684 C CA . GLY A 1 91 ? -4.148 19.031 -3.189 1 93.19 91 GLY A CA 1
ATOM 685 C C . GLY A 1 91 ? -4.965 17.766 -3.363 1 93.19 91 GLY A C 1
ATOM 686 O O . GLY A 1 91 ? -5.727 17.641 -4.324 1 93.19 91 GLY A O 1
ATOM 687 N N . THR A 1 92 ? -4.758 16.812 -2.598 1 96.25 92 THR A N 1
ATOM 688 C CA . THR A 1 92 ? -5.555 15.594 -2.594 1 96.25 92 THR A CA 1
ATOM 689 C C . THR A 1 92 ? -6.012 15.25 -1.178 1 96.25 92 THR A C 1
ATOM 691 O O . THR A 1 92 ? -5.957 16.094 -0.281 1 96.25 92 THR A O 1
ATOM 694 N N . ASP A 1 93 ? -6.613 14.031 -1.06 1 96.5 93 ASP A N 1
ATOM 695 C CA . ASP A 1 93 ? -7.172 13.703 0.25 1 96.5 93 ASP A CA 1
ATOM 696 C C . ASP A 1 93 ? -7.008 12.219 0.563 1 96.5 93 ASP A C 1
ATOM 698 O O . ASP A 1 93 ? -6.516 11.453 -0.268 1 96.5 93 ASP A O 1
ATOM 702 N N . ARG A 1 94 ? -7.371 11.844 1.798 1 97.38 94 ARG A N 1
ATOM 703 C CA . ARG A 1 94 ? -7.156 10.484 2.283 1 97.38 94 ARG A CA 1
ATOM 704 C C . ARG A 1 94 ? -7.922 9.477 1.436 1 97.38 94 ARG A C 1
ATOM 706 O O . ARG A 1 94 ? -7.484 8.336 1.278 1 97.38 94 ARG A O 1
ATOM 713 N N . PHE A 1 95 ? -9 9.836 0.866 1 97 95 PHE A N 1
ATOM 714 C CA . PHE A 1 95 ? -9.828 8.906 0.102 1 97 95 PHE A CA 1
ATOM 715 C C . PHE A 1 95 ? -9.203 8.633 -1.262 1 97 95 PHE A C 1
ATOM 717 O O . PHE A 1 95 ? -9.617 7.699 -1.958 1 97 95 PHE A O 1
A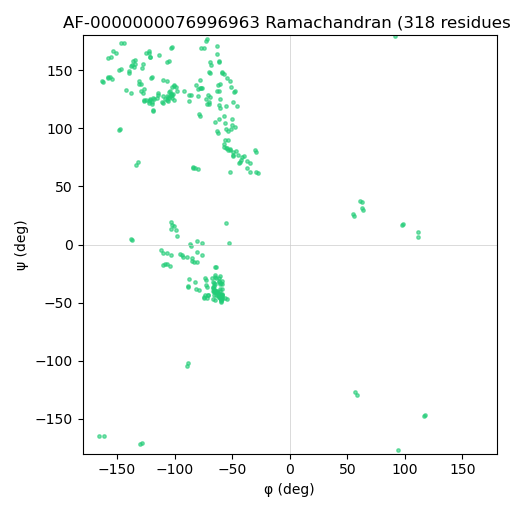TOM 724 N N . SER A 1 96 ? -8.203 9.359 -1.603 1 97.62 96 SER A N 1
ATOM 725 C CA . SER A 1 96 ? -7.527 9.188 -2.883 1 97.62 96 SER A CA 1
ATOM 726 C C . SER A 1 96 ? -6.207 8.438 -2.711 1 97.62 96 SER A C 1
ATOM 728 O O . SER A 1 96 ? -5.312 8.547 -3.553 1 97.62 96 SER A O 1
ATOM 730 N N . ALA A 1 97 ? -6.098 7.754 -1.609 1 98.62 97 ALA A N 1
ATOM 731 C CA . ALA A 1 97 ? -4.965 6.855 -1.407 1 98.62 97 ALA A CA 1
ATOM 732 C C . ALA A 1 97 ? -5.09 5.609 -2.277 1 98.62 97 ALA A C 1
ATOM 734 O O . ALA A 1 97 ? -6.113 4.918 -2.24 1 98.62 97 ALA A O 1
ATOM 735 N N . ALA A 1 98 ? -4.086 5.375 -3.045 1 98.19 98 ALA A N 1
ATOM 736 C CA . ALA A 1 98 ? -4.062 4.18 -3.883 1 98.19 98 ALA A CA 1
ATOM 737 C C . ALA A 1 98 ? -3.479 2.99 -3.127 1 98.19 98 ALA A C 1
ATOM 739 O O . ALA A 1 98 ? -3.807 1.839 -3.42 1 98.19 98 ALA A O 1
ATOM 740 N N . ARG A 1 99 ? -2.592 3.301 -2.203 1 97.81 99 ARG A N 1
ATOM 741 C CA . ARG A 1 99 ? -1.936 2.258 -1.422 1 97.81 99 ARG A CA 1
ATOM 742 C C . ARG A 1 99 ? -1.301 2.834 -0.162 1 97.81 99 ARG A C 1
ATOM 744 O O . ARG A 1 99 ? -0.679 3.898 -0.205 1 97.81 99 ARG A O 1
ATOM 751 N N . LEU A 1 100 ? -1.459 2.057 0.897 1 98.38 100 LEU A N 1
ATOM 752 C CA . LEU A 1 100 ? -0.712 2.348 2.117 1 98.38 100 LEU A CA 1
ATOM 753 C C . LEU A 1 100 ? 0.19 1.177 2.494 1 98.38 100 LEU A C 1
ATOM 755 O O . LEU A 1 100 ? -0.184 0.016 2.314 1 98.38 100 LEU A O 1
ATOM 759 N N . VAL A 1 101 ? 1.328 1.435 3.008 1 97.38 101 VAL A N 1
ATOM 760 C CA . VAL A 1 101 ? 2.178 0.453 3.676 1 97.38 101 VAL A CA 1
ATOM 761 C C . VAL A 1 101 ? 2.453 0.899 5.109 1 97.38 101 VAL A C 1
ATOM 763 O O . VAL A 1 101 ? 2.9 2.025 5.344 1 97.38 101 VAL A O 1
ATOM 766 N N . VAL A 1 102 ? 2.154 0.031 6.027 1 98.06 102 VAL A N 1
ATOM 767 C CA . VAL A 1 102 ? 2.387 0.292 7.441 1 98.06 102 VAL A CA 1
ATOM 768 C C . VAL A 1 102 ? 3.506 -0.612 7.957 1 98.06 102 VAL A C 1
ATOM 770 O O . VAL A 1 102 ? 3.43 -1.836 7.832 1 98.06 102 VAL A O 1
ATOM 773 N N . TYR A 1 103 ? 4.527 0.01 8.492 1 98 103 TYR A N 1
ATOM 774 C CA . TYR A 1 103 ? 5.617 -0.692 9.164 1 98 103 TYR A CA 1
ATOM 775 C C . TYR A 1 103 ? 5.469 -0.606 10.68 1 98 103 TYR A C 1
ATOM 777 O O . TYR A 1 103 ? 5.312 0.485 11.234 1 98 103 TYR A O 1
ATOM 785 N N . THR A 1 104 ? 5.523 -1.723 11.32 1 98.31 104 THR A N 1
ATOM 786 C CA . THR A 1 104 ? 5.445 -1.725 12.773 1 98.31 104 THR A CA 1
ATOM 787 C C . THR A 1 104 ? 6.504 -2.648 13.375 1 98.31 104 THR A C 1
ATOM 789 O O . THR A 1 104 ? 6.945 -3.598 12.719 1 98.31 104 THR A O 1
ATOM 792 N N . THR A 1 105 ? 6.879 -2.357 14.625 1 97.94 105 THR A N 1
ATOM 793 C CA . THR A 1 105 ? 7.918 -3.152 15.273 1 97.94 105 THR A CA 1
ATOM 794 C C . THR A 1 105 ? 7.297 -4.254 16.125 1 97.94 105 THR A C 1
ATOM 796 O O . THR A 1 105 ? 8.008 -5.105 16.672 1 97.94 105 THR A O 1
ATOM 799 N N . ASP A 1 106 ? 6.023 -4.262 16.312 1 96.81 106 ASP A N 1
ATOM 800 C CA . ASP A 1 106 ? 5.289 -5.277 17.062 1 96.81 106 ASP A CA 1
ATOM 801 C C . ASP A 1 106 ? 3.881 -5.465 16.5 1 96.81 106 ASP A C 1
ATOM 803 O O . ASP A 1 106 ? 2.957 -4.734 16.875 1 96.81 106 ASP A O 1
ATOM 807 N N . MET A 1 107 ? 3.684 -6.457 15.703 1 95.44 107 MET A N 1
ATOM 808 C CA . MET A 1 107 ? 2.445 -6.703 14.977 1 95.44 107 MET A CA 1
ATOM 809 C C . MET A 1 107 ? 1.308 -7.043 15.93 1 95.44 107 MET A C 1
ATOM 811 O O . MET A 1 107 ? 0.195 -6.531 15.781 1 95.44 107 MET A O 1
ATOM 815 N N . TYR A 1 108 ? 1.507 -7.883 16.828 1 94.88 108 TYR A N 1
ATOM 816 C CA . TYR A 1 108 ? 0.489 -8.312 17.766 1 94.88 108 TYR A CA 1
ATOM 817 C C . TYR A 1 108 ? -0.03 -7.141 18.594 1 94.88 108 TYR A C 1
ATOM 819 O O . TYR A 1 108 ? -1.239 -6.992 18.781 1 94.88 108 TYR A O 1
ATOM 827 N N . ARG A 1 109 ? 0.895 -6.297 18.969 1 96.25 109 ARG A N 1
ATOM 828 C CA . ARG A 1 109 ? 0.538 -5.191 19.844 1 96.25 109 ARG A CA 1
ATOM 829 C C . ARG A 1 109 ? -0.069 -4.035 19.062 1 96.25 109 ARG A C 1
ATOM 831 O O . ARG A 1 109 ? -1.03 -3.408 19.516 1 96.25 109 ARG A O 1
ATOM 838 N N . TYR A 1 110 ? 0.435 -3.77 17.891 1 97.81 110 TYR A N 1
ATOM 839 C CA . TYR A 1 110 ? 0.124 -2.467 17.312 1 97.81 110 TYR A CA 1
ATOM 840 C C . TYR A 1 110 ? -0.814 -2.611 16.109 1 97.81 110 TYR A C 1
ATOM 842 O O . TYR A 1 110 ? -1.464 -1.646 15.711 1 97.81 110 TYR A O 1
ATOM 850 N N . ARG A 1 111 ? -0.999 -3.752 15.477 1 96.5 111 ARG A N 1
ATOM 851 C CA . ARG A 1 111 ? -1.882 -3.898 14.32 1 96.5 111 ARG A CA 1
ATOM 852 C C . ARG A 1 111 ? -3.316 -3.529 14.68 1 96.5 111 ARG A C 1
ATOM 854 O O . ARG A 1 111 ? -3.984 -2.811 13.938 1 96.5 111 ARG A O 1
ATOM 861 N N . PRO A 1 112 ? -3.85 -4.02 15.844 1 97.31 112 PRO A N 1
ATOM 862 C CA . PRO A 1 112 ? -5.215 -3.609 16.188 1 97.31 112 PRO A CA 1
ATOM 863 C C . PRO A 1 112 ? -5.352 -2.096 16.328 1 97.31 112 PRO A C 1
ATOM 865 O O . PRO A 1 112 ? -6.398 -1.532 15.992 1 97.31 112 PRO A O 1
ATOM 868 N N . LEU A 1 113 ? -4.301 -1.481 16.812 1 98.5 113 LEU A N 1
ATOM 869 C CA . LEU A 1 113 ? -4.32 -0.03 16.953 1 98.5 113 LEU A CA 1
ATOM 870 C C . LEU A 1 113 ? -4.238 0.65 15.594 1 98.5 113 LEU A C 1
ATOM 872 O O . LEU A 1 113 ? -4.871 1.686 15.375 1 98.5 113 LEU A O 1
ATOM 876 N N . CYS A 1 114 ? -3.467 0.069 14.695 1 98.12 114 CYS A N 1
ATOM 877 C CA . CYS A 1 114 ? -3.422 0.573 13.328 1 98.12 114 CYS A CA 1
ATOM 878 C C . CYS A 1 114 ? -4.785 0.449 12.656 1 98.12 114 CYS A C 1
ATOM 880 O O . CYS A 1 114 ? -5.219 1.359 11.945 1 98.12 114 CYS A O 1
ATOM 882 N N . ASN A 1 115 ? -5.465 -0.641 12.898 1 97.75 115 ASN A N 1
ATOM 883 C CA . ASN A 1 115 ? -6.816 -0.829 12.383 1 97.75 115 ASN A CA 1
ATOM 884 C C . ASN A 1 115 ? -7.773 0.224 12.93 1 97.75 115 ASN A C 1
ATOM 886 O O . ASN A 1 115 ? -8.609 0.754 12.188 1 97.75 115 ASN A O 1
ATOM 890 N N . GLN A 1 116 ? -7.664 0.462 14.156 1 98.19 116 GLN A N 1
ATOM 891 C CA . GLN A 1 116 ? -8.5 1.48 14.789 1 98.19 116 GLN A CA 1
ATOM 892 C C . GLN A 1 116 ? -8.266 2.85 14.156 1 98.19 116 GLN A C 1
ATOM 894 O O . GLN A 1 116 ? -9.227 3.539 13.789 1 98.19 116 GLN A O 1
ATOM 899 N N . ALA A 1 117 ? -6.996 3.246 14.023 1 98.5 117 ALA A N 1
ATOM 900 C CA . ALA A 1 117 ? -6.668 4.531 13.406 1 98.5 117 ALA A CA 1
ATOM 901 C C . ALA A 1 117 ? -7.203 4.613 11.984 1 98.5 117 ALA A C 1
ATOM 903 O O . ALA A 1 117 ? -7.781 5.629 11.586 1 98.5 117 ALA A O 1
ATOM 904 N N . GLN A 1 118 ? -6.953 3.555 11.266 1 97.75 118 GLN A N 1
ATOM 905 C CA . GLN A 1 118 ? -7.445 3.496 9.898 1 97.75 118 GLN A CA 1
ATOM 906 C C . GLN A 1 118 ? -8.953 3.74 9.836 1 97.75 118 GLN A C 1
ATOM 908 O O . GLN A 1 118 ? -9.43 4.539 9.031 1 97.75 118 GLN A O 1
ATOM 913 N N . THR A 1 119 ? -9.719 3.107 10.664 1 98 119 THR A N 1
ATOM 914 C CA . THR A 1 119 ? -11.172 3.246 10.719 1 98 119 THR A CA 1
ATOM 915 C C . THR A 1 119 ? -11.57 4.664 11.117 1 98 119 THR A C 1
ATOM 917 O O . THR A 1 119 ? -12.539 5.215 10.602 1 98 119 THR A O 1
ATOM 920 N N . GLU A 1 120 ? -10.859 5.238 12.031 1 98.06 120 GLU A N 1
ATOM 921 C CA . GLU A 1 120 ? -11.125 6.613 12.445 1 98.06 120 GLU A CA 1
ATOM 922 C C . GLU A 1 120 ? -11.008 7.578 11.273 1 98.06 120 GLU A C 1
ATOM 924 O O . GLU A 1 120 ? -11.789 8.523 11.164 1 98.06 120 GLU A O 1
ATOM 929 N N . PHE A 1 121 ? -10.031 7.34 10.383 1 98.25 121 PHE A N 1
ATOM 930 C CA . PHE A 1 121 ? -9.758 8.289 9.312 1 98.25 121 PHE A CA 1
ATOM 931 C C . PHE A 1 121 ? -10.609 7.98 8.086 1 98.25 121 PHE A C 1
ATOM 933 O O . PHE A 1 121 ? -11.07 8.891 7.398 1 98.25 121 PHE A O 1
ATOM 940 N N . TRP A 1 122 ? -10.852 6.73 7.766 1 97.75 122 TRP A N 1
ATOM 941 C CA . TRP A 1 122 ? -11.523 6.375 6.52 1 97.75 122 TRP A CA 1
ATOM 942 C C . TRP A 1 122 ? -12.977 5.996 6.773 1 97.75 122 TRP A C 1
ATOM 944 O O . TRP A 1 122 ? -13.75 5.797 5.832 1 97.75 122 TRP A O 1
ATOM 954 N N . GLY A 1 123 ? -13.391 5.859 8.023 1 96.12 123 GLY A N 1
ATOM 955 C CA . GLY A 1 123 ? -14.766 5.527 8.367 1 96.12 123 GLY A CA 1
ATOM 956 C C . GLY A 1 123 ? -14.984 4.039 8.547 1 96.12 123 GLY A C 1
ATOM 957 O O . GLY A 1 123 ? -14.055 3.244 8.422 1 96.12 123 GLY A O 1
ATOM 958 N N . SER A 1 124 ? -16.188 3.654 8.789 1 93.88 124 SER A N 1
ATOM 959 C CA . SER A 1 124 ? -16.516 2.287 9.18 1 93.88 124 SER A CA 1
ATOM 960 C C . SER A 1 124 ? -16.859 1.434 7.957 1 93.88 124 SER A C 1
ATOM 962 O O . SER A 1 124 ? -16.938 0.207 8.055 1 93.88 124 SER A O 1
ATOM 964 N N . ASP A 1 125 ? -17.031 2.057 6.781 1 93.38 125 ASP A N 1
ATOM 965 C CA . ASP A 1 125 ? -17.281 1.293 5.562 1 93.38 125 ASP A CA 1
ATOM 966 C C . ASP A 1 125 ? -15.984 0.708 5.008 1 93.38 125 ASP A C 1
ATOM 968 O O . ASP A 1 125 ? -15.148 1.437 4.461 1 93.38 125 ASP A O 1
ATOM 972 N N . PRO A 1 126 ? -15.836 -0.563 5.035 1 87.31 126 PRO A N 1
ATOM 973 C CA . PRO A 1 126 ? -14.586 -1.183 4.609 1 87.31 126 PRO A CA 1
ATOM 974 C C . PRO A 1 126 ? -14.297 -0.971 3.125 1 87.31 126 PRO A C 1
ATOM 976 O O . PRO A 1 126 ? -13.133 -1.005 2.707 1 87.31 126 PRO A O 1
ATOM 979 N N . ASN A 1 127 ? -15.297 -0.637 2.359 1 90.06 127 ASN A N 1
ATOM 980 C CA . ASN A 1 127 ? -15.141 -0.512 0.914 1 90.06 127 ASN A CA 1
ATOM 981 C C . ASN A 1 127 ? -14.523 0.83 0.53 1 90.06 127 ASN A C 1
ATOM 983 O O . ASN A 1 127 ? -14.258 1.081 -0.647 1 90.06 127 ASN A O 1
ATOM 987 N N . ARG A 1 128 ? -14.195 1.594 1.433 1 93.75 128 ARG A N 1
ATOM 988 C CA . ARG A 1 128 ? -13.617 2.9 1.138 1 93.75 128 ARG A CA 1
ATOM 989 C C . ARG A 1 128 ? -12.141 2.947 1.52 1 93.75 128 ARG A C 1
ATOM 991 O O . ARG A 1 128 ? -11.461 3.939 1.256 1 93.75 128 ARG A O 1
ATOM 998 N N . HIS A 1 129 ? -11.719 1.896 2.164 1 96.75 129 HIS A N 1
ATOM 999 C CA . HIS A 1 129 ? -10.32 1.854 2.598 1 96.75 129 HIS A CA 1
ATOM 1000 C C . HIS A 1 129 ? -9.398 1.515 1.438 1 96.75 129 HIS A C 1
ATOM 1002 O O . HIS A 1 129 ? -9.75 0.728 0.559 1 96.75 129 HIS A O 1
ATOM 1008 N N . PRO A 1 130 ? -8.25 2.109 1.351 1 97.75 130 PRO A N 1
ATOM 1009 C CA . PRO A 1 130 ? -7.27 1.702 0.337 1 97.75 130 PRO A CA 1
ATOM 1010 C C . PRO A 1 130 ? -6.68 0.321 0.609 1 97.75 130 PRO A C 1
ATOM 1012 O O . PRO A 1 130 ? -6.738 -0.168 1.74 1 97.75 130 PRO A O 1
ATOM 1015 N N . PRO A 1 131 ? -6.176 -0.315 -0.462 1 96.94 131 PRO A N 1
ATOM 1016 C CA . PRO A 1 131 ? -5.297 -1.451 -0.174 1 96.94 131 PRO A CA 1
ATOM 1017 C C . PRO A 1 131 ? -4.176 -1.096 0.797 1 96.94 131 PRO A C 1
ATOM 1019 O O . PRO A 1 131 ? -3.631 0.011 0.741 1 96.94 131 PRO A O 1
ATOM 1022 N N . ARG A 1 132 ? -3.934 -2.025 1.647 1 95.75 132 ARG A N 1
ATOM 1023 C CA . ARG A 1 132 ? -2.926 -1.783 2.676 1 95.75 132 ARG A CA 1
ATOM 1024 C C . ARG A 1 132 ? -2.111 -3.041 2.953 1 95.75 132 ARG A C 1
ATOM 1026 O O . ARG A 1 132 ? -2.668 -4.137 3.059 1 95.75 132 ARG A O 1
ATOM 1033 N N . SER A 1 133 ? -0.805 -2.879 3 1 93.94 133 SER A N 1
ATOM 1034 C CA . SER A 1 133 ? 0.097 -3.891 3.541 1 93.94 133 SER A CA 1
ATOM 1035 C C . SER A 1 133 ? 0.643 -3.473 4.902 1 93.94 133 SER A C 1
ATOM 1037 O O . SER A 1 133 ? 1.077 -2.334 5.082 1 93.94 133 SER A O 1
ATOM 1039 N N . ILE A 1 134 ? 0.517 -4.316 5.871 1 94.75 134 ILE A N 1
ATOM 1040 C CA . ILE A 1 134 ? 1.092 -4.059 7.188 1 94.75 134 ILE A CA 1
ATOM 1041 C C . ILE A 1 134 ? 2.133 -5.129 7.516 1 94.75 134 ILE A C 1
ATOM 1043 O O . ILE A 1 134 ? 1.854 -6.324 7.418 1 94.75 134 ILE A O 1
ATOM 1047 N N . ILE A 1 135 ? 3.346 -4.637 7.832 1 95.56 135 ILE A N 1
ATOM 1048 C CA . ILE A 1 135 ? 4.508 -5.516 7.941 1 95.56 135 ILE A CA 1
ATOM 1049 C C . ILE A 1 135 ? 5.219 -5.27 9.266 1 95.56 135 ILE A C 1
ATOM 1051 O O . ILE A 1 135 ? 5.395 -4.121 9.68 1 95.56 135 ILE A O 1
ATOM 1055 N N . GLU A 1 136 ? 5.68 -6.371 9.992 1 97.81 136 GLU A N 1
ATOM 1056 C CA . GLU A 1 136 ? 6.516 -6.227 11.18 1 97.81 136 GLU A CA 1
ATOM 1057 C C . GLU A 1 136 ? 7.996 -6.164 10.805 1 97.81 136 GLU A C 1
ATOM 1059 O O . GLU A 1 136 ? 8.508 -7.07 10.141 1 97.81 136 GLU A O 1
ATOM 1064 N N . VAL A 1 137 ? 8.617 -5.152 11.203 1 97 137 VAL A N 1
ATOM 1065 C CA . VAL A 1 137 ? 10.039 -4.953 10.93 1 97 137 VAL A CA 1
ATOM 1066 C C . VAL A 1 137 ? 10.828 -5.008 12.234 1 97 137 VAL A C 1
ATOM 1068 O O . VAL A 1 137 ? 10.258 -4.902 13.32 1 97 137 VAL A O 1
ATOM 1071 N N . GLN A 1 138 ? 12.117 -5.191 12.094 1 95.12 138 GLN A N 1
ATOM 1072 C CA . GLN A 1 138 ? 12.953 -5.34 13.281 1 95.12 138 GLN A CA 1
ATOM 1073 C C . GLN A 1 138 ? 13.102 -4.012 14.023 1 95.12 138 GLN A C 1
ATOM 1075 O O . GLN A 1 138 ? 13.055 -3.977 15.25 1 95.12 138 GLN A O 1
ATOM 1080 N N . ARG A 1 139 ? 13.391 -2.939 13.242 1 95.75 139 ARG A N 1
ATOM 1081 C CA . ARG A 1 139 ? 13.602 -1.62 13.836 1 95.75 139 ARG A CA 1
ATOM 1082 C C . ARG A 1 139 ? 13.141 -0.519 12.883 1 95.75 139 ARG A C 1
ATOM 1084 O O . ARG A 1 139 ? 13.133 -0.708 11.664 1 95.75 139 ARG A O 1
ATOM 1091 N N . LEU A 1 140 ? 12.727 0.552 13.516 1 96.44 140 LEU A N 1
ATOM 1092 C CA . LEU A 1 140 ? 12.406 1.786 12.805 1 96.44 140 LEU A CA 1
ATOM 1093 C C . LEU A 1 140 ? 13.258 2.943 13.328 1 96.44 140 LEU A C 1
ATOM 1095 O O . LEU A 1 140 ? 13.984 2.791 14.312 1 96.44 140 LEU A O 1
ATOM 1099 N N . ASN A 1 141 ? 13.242 3.99 12.523 1 91.94 141 ASN A N 1
ATOM 1100 C CA . ASN A 1 141 ? 14.016 5.168 12.898 1 91.94 141 ASN A CA 1
ATOM 1101 C C . ASN A 1 141 ? 13.766 5.57 14.352 1 91.94 141 ASN A C 1
ATOM 1103 O O . ASN A 1 141 ? 12.617 5.609 14.797 1 91.94 141 ASN A O 1
ATOM 1107 N N . ASP A 1 142 ? 14.914 5.812 15.133 1 91.62 142 ASP A N 1
ATOM 1108 C CA . ASP A 1 142 ? 14.898 6.238 16.531 1 91.62 142 ASP A CA 1
ATOM 1109 C C . ASP A 1 142 ? 14.086 5.27 17.391 1 91.62 142 ASP A C 1
ATOM 1111 O O . ASP A 1 142 ? 13.414 5.684 18.328 1 91.62 142 ASP A O 1
ATOM 1115 N N . ASP A 1 143 ? 13.984 4.023 16.906 1 94.94 143 ASP A N 1
ATOM 1116 C CA . ASP A 1 143 ? 13.312 2.934 17.609 1 94.94 143 ASP A CA 1
ATOM 1117 C C . ASP A 1 143 ? 11.828 3.234 17.797 1 94.94 143 ASP A C 1
ATOM 1119 O O . ASP A 1 143 ? 11.266 2.973 18.859 1 94.94 143 ASP A O 1
ATOM 1123 N N . ASP A 1 144 ? 11.273 3.824 16.875 1 97.25 144 ASP A N 1
ATOM 1124 C CA . ASP A 1 144 ? 9.844 4.117 16.922 1 97.25 144 ASP A CA 1
ATOM 1125 C C . ASP A 1 144 ? 9.023 2.846 16.734 1 97.25 144 ASP A C 1
ATOM 1127 O O . ASP A 1 144 ? 9.57 1.771 16.484 1 97.25 144 ASP A O 1
ATOM 1131 N N . ILE A 1 145 ? 7.699 2.963 16.812 1 98.31 145 ILE A N 1
ATOM 1132 C CA . ILE A 1 145 ? 6.859 1.77 16.828 1 98.31 145 ILE A CA 1
ATOM 1133 C C . ILE A 1 145 ? 6.148 1.625 15.477 1 98.31 145 ILE A C 1
ATOM 1135 O O . ILE A 1 145 ? 5.633 0.551 15.156 1 98.31 145 ILE A O 1
ATOM 1139 N N . VAL A 1 146 ? 6.125 2.758 14.695 1 98.56 146 VAL A N 1
ATOM 1140 C CA . VAL A 1 146 ? 5.34 2.689 13.469 1 98.56 146 VAL A CA 1
ATOM 1141 C C . VAL A 1 146 ? 5.836 3.746 12.477 1 98.56 146 VAL A C 1
ATOM 1143 O O . VAL A 1 146 ? 6.281 4.824 12.883 1 98.56 146 VAL A O 1
ATOM 1146 N N . GLU A 1 147 ? 5.82 3.434 11.242 1 98.5 147 GLU A N 1
ATOM 1147 C CA . GLU A 1 147 ? 5.852 4.363 10.117 1 98.5 147 GLU A CA 1
ATOM 1148 C C . GLU A 1 147 ? 4.758 4.043 9.102 1 98.5 147 GLU A C 1
ATOM 1150 O O . GLU A 1 147 ? 4.492 2.871 8.812 1 98.5 147 GLU A O 1
ATOM 1155 N N . VAL A 1 148 ? 4.117 5.062 8.531 1 98.56 148 VAL A N 1
ATOM 1156 C CA . VAL A 1 148 ? 3.088 4.844 7.52 1 98.56 148 VAL A CA 1
ATOM 1157 C C . VAL A 1 148 ? 3.463 5.578 6.234 1 98.56 148 VAL A C 1
ATOM 1159 O O . VAL A 1 148 ? 3.713 6.785 6.254 1 98.56 148 VAL A O 1
ATOM 1162 N N . GLU A 1 149 ? 3.527 4.84 5.199 1 97.94 149 GLU A N 1
ATOM 1163 C CA . GLU A 1 149 ? 3.861 5.32 3.861 1 97.94 149 GLU A CA 1
ATOM 1164 C C . GLU A 1 149 ? 2.648 5.27 2.936 1 97.94 149 GLU A C 1
ATOM 1166 O O . GLU A 1 149 ? 1.853 4.332 2.998 1 97.94 149 GLU A O 1
ATOM 1171 N N . GLY A 1 150 ? 2.52 6.32 2.047 1 98.56 150 GLY A N 1
ATOM 1172 C CA . GLY A 1 150 ? 1.327 6.34 1.215 1 98.56 150 GLY A CA 1
ATOM 1173 C C . GLY A 1 150 ? 1.604 6.762 -0.215 1 98.56 150 GLY A C 1
ATOM 1174 O O . GLY A 1 150 ? 2.49 7.582 -0.466 1 98.56 150 GLY A O 1
ATOM 1175 N N . THR A 1 151 ? 0.846 6.215 -1.104 1 98.75 151 THR A N 1
ATOM 1176 C CA . THR A 1 151 ? 0.746 6.609 -2.504 1 98.75 151 THR A CA 1
ATOM 1177 C C . THR A 1 151 ? -0.65 7.141 -2.818 1 98.75 151 THR A C 1
ATOM 1179 O O . THR A 1 151 ? -1.65 6.477 -2.535 1 98.75 151 THR A O 1
ATOM 1182 N N . PHE A 1 152 ? -0.75 8.367 -3.377 1 98.44 152 PHE A N 1
ATOM 1183 C CA . PHE A 1 152 ? -2.025 9.031 -3.611 1 98.44 152 PHE A CA 1
ATOM 1184 C C . PHE A 1 152 ? -2.141 9.484 -5.062 1 98.44 152 PHE A C 1
ATOM 1186 O O . PHE A 1 152 ? -1.13 9.711 -5.73 1 98.44 152 PHE A O 1
ATOM 1193 N N . LEU A 1 153 ? -3.359 9.602 -5.48 1 98 153 LEU A N 1
ATOM 1194 C CA . LEU A 1 153 ? -3.652 10.25 -6.754 1 98 153 LEU A CA 1
ATOM 1195 C C . LEU A 1 153 ? -4.055 11.703 -6.547 1 98 153 LEU A C 1
ATOM 1197 O O . LEU A 1 153 ? -4.84 12.016 -5.645 1 98 153 LEU A O 1
ATOM 1201 N N . VAL A 1 154 ? -3.436 12.531 -7.324 1 95.19 154 VAL A N 1
ATOM 1202 C CA . VAL A 1 154 ? -3.795 13.945 -7.32 1 95.19 154 VAL A CA 1
ATOM 1203 C C . VAL A 1 154 ? -4.605 14.273 -8.57 1 95.19 154 VAL A C 1
ATOM 1205 O O . VAL A 1 154 ? -4.203 13.938 -9.688 1 95.19 154 VAL A O 1
ATOM 1208 N N . ALA A 1 155 ? -5.785 14.852 -8.398 1 86.19 155 ALA A N 1
ATOM 1209 C CA . ALA A 1 155 ? -6.633 15.18 -9.539 1 86.19 155 ALA A CA 1
ATOM 1210 C C . ALA A 1 155 ? -5.934 16.156 -10.477 1 86.19 155 ALA A C 1
ATOM 1212 O O . ALA A 1 155 ? -5.25 17.078 -10.023 1 86.19 155 ALA A O 1
ATOM 1213 N N . SER A 1 156 ? -5.852 15.742 -11.797 1 72.31 156 SER A N 1
ATOM 1214 C CA . SER A 1 156 ? -5.25 16.625 -12.797 1 72.31 156 SER A CA 1
ATOM 1215 C C . SER A 1 156 ? -6.078 17.891 -12.984 1 72.31 156 SER A C 1
ATOM 1217 O O . SER A 1 156 ? -7.305 17.844 -12.898 1 72.31 156 SER A O 1
ATOM 1219 N N . ASN A 1 157 ? -5.68 19.016 -12.508 1 55.38 157 ASN A N 1
ATOM 1220 C CA . ASN A 1 157 ? -6.336 20.234 -12.953 1 55.38 157 ASN A CA 1
ATOM 1221 C C . ASN A 1 157 ? -6.305 20.375 -14.477 1 55.38 157 ASN A C 1
ATOM 1223 O O . ASN A 1 157 ? -5.469 21.094 -15.023 1 55.38 157 ASN A O 1
ATOM 1227 N N . SER A 1 158 ? -6.105 19.484 -15.312 1 44.47 158 SER A N 1
ATOM 1228 C CA . SER A 1 158 ? -6.129 19.844 -16.719 1 44.47 158 SER A CA 1
ATOM 1229 C C . SER A 1 158 ? -7.41 20.594 -17.078 1 44.47 158 SER A C 1
ATOM 1231 O O . SER A 1 158 ? -8.492 20 -17.109 1 44.47 158 SER A O 1
ATOM 1233 N N . THR A 1 159 ? -7.719 21.703 -16.578 1 36.09 159 THR A N 1
ATOM 1234 C CA . THR A 1 159 ? -8.547 22.641 -17.328 1 36.09 159 THR A CA 1
ATOM 1235 C C . THR A 1 159 ? -8.094 22.703 -18.797 1 36.09 159 THR A C 1
ATOM 1237 O O . THR A 1 159 ? -6.953 23.094 -19.078 1 36.09 159 THR A O 1
ATOM 1240 N N . HIS A 1 160 ? -8.289 21.75 -19.609 1 32.16 160 HIS A N 1
ATOM 1241 C CA . HIS A 1 160 ? -8.352 22.219 -21 1 32.16 160 HIS A CA 1
ATOM 1242 C C . HIS A 1 160 ? -9.102 23.531 -21.094 1 32.16 160 HIS A C 1
ATOM 1244 O O . HIS A 1 160 ? -10.305 23.594 -20.828 1 32.16 160 HIS A O 1
ATOM 1250 N N . ALA A 1 161 ? -8.523 24.594 -20.734 1 26 161 ALA A N 1
ATOM 1251 C CA . ALA A 1 161 ? -8.945 25.859 -21.328 1 26 161 ALA A CA 1
ATOM 1252 C C . ALA A 1 161 ? -8.859 25.797 -22.844 1 26 161 ALA A C 1
ATOM 1254 O O . ALA A 1 161 ? -7.988 25.125 -23.406 1 26 161 ALA A O 1
ATOM 1255 N N . MET B 1 1 ? -25.469 -25.516 -53.844 1 36.5 1 MET B N 1
ATOM 1256 C CA . MET B 1 1 ? -24.531 -25.562 -52.719 1 36.5 1 MET B CA 1
ATOM 1257 C C . MET B 1 1 ? -24.594 -24.297 -51.875 1 36.5 1 MET B C 1
ATOM 1259 O O . MET B 1 1 ? -24.172 -23.234 -52.344 1 36.5 1 MET B O 1
ATOM 1263 N N . LYS B 1 2 ? -25.656 -24.172 -50.969 1 45.78 2 LYS B N 1
ATOM 1264 C CA . LYS B 1 2 ? -25.953 -23.016 -50.125 1 45.78 2 LYS B CA 1
ATOM 1265 C C . LYS B 1 2 ? -24.828 -22.766 -49.125 1 45.78 2 LYS B C 1
ATOM 1267 O O . LYS B 1 2 ? -24.484 -23.641 -48.344 1 45.78 2 LYS B O 1
ATOM 1272 N N . LEU B 1 3 ? -23.906 -21.844 -49.406 1 45.88 3 LEU B N 1
ATOM 1273 C CA . LEU B 1 3 ? -22.844 -21.344 -48.531 1 45.88 3 LEU B CA 1
ATOM 1274 C C . LEU B 1 3 ? -23.406 -20.812 -47.219 1 45.88 3 LEU B C 1
ATOM 1276 O O . LEU B 1 3 ? -24.203 -19.875 -47.219 1 45.88 3 LEU B O 1
ATOM 1280 N N . LEU B 1 4 ? -23.641 -21.719 -46.281 1 45.53 4 LEU B N 1
ATOM 1281 C CA . LEU B 1 4 ? -23.969 -21.266 -44.938 1 45.53 4 LEU B CA 1
ATOM 1282 C C . LEU B 1 4 ? -22.922 -20.297 -44.406 1 45.53 4 LEU B C 1
ATOM 1284 O O . LEU B 1 4 ? -21.734 -20.625 -44.344 1 45.53 4 LEU B O 1
ATOM 1288 N N . SER B 1 5 ? -23.188 -19 -44.5 1 46.38 5 SER B N 1
ATOM 1289 C CA . SER B 1 5 ? -22.391 -17.922 -43.906 1 46.38 5 SER B CA 1
ATOM 1290 C C . SER B 1 5 ? -22.25 -18.109 -42.375 1 46.38 5 SER B C 1
ATOM 1292 O O . SER B 1 5 ? -23.266 -18.219 -41.688 1 46.38 5 SER B O 1
ATOM 1294 N N . VAL B 1 6 ? -21.281 -18.922 -41.938 1 47.41 6 VAL B N 1
ATOM 1295 C CA . VAL B 1 6 ? -20.984 -18.953 -40.531 1 47.41 6 VAL B CA 1
ATOM 1296 C C . VAL B 1 6 ? -20.719 -17.531 -40.031 1 47.41 6 VAL B C 1
ATOM 1298 O O . VAL B 1 6 ? -19.766 -16.875 -40.469 1 47.41 6 VAL B O 1
ATOM 1301 N N . LEU B 1 7 ? -21.734 -16.844 -39.594 1 46.69 7 LEU B N 1
ATOM 1302 C CA . LEU B 1 7 ? -21.516 -15.586 -38.906 1 46.69 7 LEU B CA 1
ATOM 1303 C C . LEU B 1 7 ? -20.578 -15.766 -37.688 1 46.69 7 LEU B C 1
ATOM 1305 O O . LEU B 1 7 ? -20.812 -16.625 -36.844 1 46.69 7 LEU B O 1
ATOM 1309 N N . P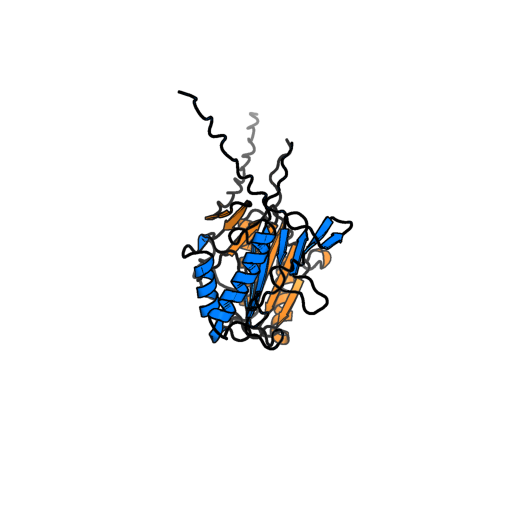RO B 1 8 ? -19.328 -15.312 -37.875 1 45.03 8 PRO B N 1
ATOM 1310 C CA . PRO B 1 8 ? -18.516 -15.367 -36.656 1 45.03 8 PRO B CA 1
ATOM 1311 C C . PRO B 1 8 ? -19.234 -14.789 -35.438 1 45.03 8 PRO B C 1
ATOM 1313 O O . PRO B 1 8 ? -19.844 -13.719 -35.5 1 45.03 8 PRO B O 1
ATOM 1316 N N . LEU B 1 9 ? -19.75 -15.609 -34.625 1 38.75 9 LEU B N 1
ATOM 1317 C CA . LEU B 1 9 ? -20.188 -15.117 -33.312 1 38.75 9 LEU B CA 1
ATOM 1318 C C . LEU B 1 9 ? -19.062 -14.344 -32.625 1 38.75 9 LEU B C 1
ATOM 1320 O O . LEU B 1 9 ? -18.031 -14.914 -32.312 1 38.75 9 LEU B O 1
ATOM 1324 N N . PHE B 1 10 ? -18.906 -13.141 -32.969 1 36.47 10 PHE B N 1
ATOM 1325 C CA . PHE B 1 10 ? -18.094 -12.289 -32.094 1 36.47 10 PHE B CA 1
ATOM 1326 C C . PHE B 1 10 ? -18.547 -12.43 -30.656 1 36.47 10 PHE B C 1
ATOM 1328 O O . PHE B 1 10 ? -19.641 -11.992 -30.281 1 36.47 10 PHE B O 1
ATOM 1335 N N . PHE B 1 11 ? -18.188 -13.484 -30.062 1 33.81 11 PHE B N 1
ATOM 1336 C CA . PHE B 1 11 ? -18.312 -13.383 -28.609 1 33.81 11 PHE B CA 1
ATOM 1337 C C . PHE B 1 11 ? -17.656 -12.094 -28.109 1 33.81 11 PHE B C 1
ATOM 1339 O O . PHE B 1 11 ? -16.438 -11.93 -28.188 1 33.81 11 PHE B O 1
ATOM 1346 N N . ALA B 1 12 ? -18.297 -11.094 -28.234 1 33.97 12 ALA B N 1
ATOM 1347 C CA . ALA B 1 12 ? -17.828 -9.969 -27.438 1 33.97 12 ALA B CA 1
ATOM 1348 C C . ALA B 1 12 ? -17.422 -10.414 -26.031 1 33.97 12 ALA B C 1
ATOM 1350 O O . ALA B 1 12 ? -18.281 -10.773 -25.219 1 33.97 12 ALA B O 1
ATOM 1351 N N . ALA B 1 13 ? -16.344 -11.008 -25.922 1 37.91 13 ALA B N 1
ATOM 1352 C CA . ALA B 1 13 ? -15.93 -11.086 -24.516 1 37.91 13 ALA B CA 1
ATOM 1353 C C . ALA B 1 13 ? -16.344 -9.828 -23.75 1 37.91 13 ALA B C 1
ATOM 1355 O O . ALA B 1 13 ? -15.836 -8.734 -24.031 1 37.91 13 ALA B O 1
ATOM 1356 N N . THR B 1 14 ? -17.547 -9.641 -23.531 1 39.31 14 THR B N 1
ATOM 1357 C CA . THR B 1 14 ? -17.922 -8.617 -22.562 1 39.31 14 THR B CA 1
ATOM 1358 C C . THR B 1 14 ? -16.906 -8.539 -21.422 1 39.31 14 THR B C 1
ATOM 1360 O O . THR B 1 14 ? -16.797 -9.469 -20.625 1 39.31 14 THR B O 1
ATOM 1363 N N . SER B 1 15 ? -15.664 -8.211 -21.719 1 46.59 15 SER B N 1
ATOM 1364 C CA . SER B 1 15 ? -14.805 -7.93 -20.578 1 46.59 15 SER B CA 1
ATOM 1365 C C . SER B 1 15 ? -15.617 -7.43 -19.391 1 46.59 15 SER B C 1
ATOM 1367 O O . SER B 1 15 ? -16.281 -6.391 -19.469 1 46.59 15 SER B O 1
ATOM 1369 N N . LEU B 1 16 ? -16.516 -8.18 -18.859 1 50.31 16 LEU B N 1
ATOM 1370 C CA . LEU B 1 16 ? -17.234 -7.797 -17.641 1 50.31 16 LEU B CA 1
ATOM 1371 C C . LEU B 1 16 ? -16.359 -6.91 -16.75 1 50.31 16 LEU B C 1
ATOM 1373 O O . LEU B 1 16 ? -15.328 -7.352 -16.25 1 50.31 16 LEU B O 1
ATOM 1377 N N . SER B 1 17 ? -16.297 -5.59 -17.141 1 69.75 17 SER B N 1
ATOM 1378 C CA . SER B 1 17 ? -15.602 -4.52 -16.438 1 69.75 17 SER B CA 1
ATOM 1379 C C . SER B 1 17 ? -15.984 -4.488 -14.953 1 69.75 17 SER B C 1
ATOM 1381 O O . SER B 1 17 ? -17.172 -4.457 -14.617 1 69.75 17 SER B O 1
ATOM 1383 N N . LEU B 1 18 ? -15.18 -4.957 -14.016 1 86.12 18 LEU B N 1
ATOM 1384 C CA . LEU B 1 18 ? -15.375 -4.891 -12.578 1 86.12 18 LEU B CA 1
ATOM 1385 C C . LEU B 1 18 ? -15.812 -3.492 -12.148 1 86.12 18 LEU B C 1
ATOM 1387 O O . LEU B 1 18 ? -15.219 -2.496 -12.562 1 86.12 18 LEU B O 1
ATOM 1391 N N . GLU B 1 19 ? -17.062 -3.504 -11.531 1 92 19 GLU B N 1
ATOM 1392 C CA . GLU B 1 19 ? -17.531 -2.227 -11 1 92 19 GLU B CA 1
ATOM 1393 C C . GLU B 1 19 ? -16.844 -1.89 -9.68 1 92 19 GLU B C 1
ATOM 1395 O O . GLU B 1 19 ? -16.75 -2.736 -8.789 1 92 19 GLU B O 1
ATOM 1400 N N . PRO B 1 20 ? -16.406 -0.663 -9.57 1 95.5 20 PRO B N 1
ATOM 1401 C CA . PRO B 1 20 ? -15.766 -0.296 -8.305 1 95.5 20 PRO B CA 1
ATOM 1402 C C . PRO B 1 20 ? -16.766 -0.21 -7.148 1 95.5 20 PRO B C 1
ATOM 1404 O O . PRO B 1 20 ? -17.922 0.147 -7.352 1 95.5 20 PRO B O 1
ATOM 1407 N N . ASN B 1 21 ? -16.281 -0.541 -5.922 1 95.31 21 ASN B N 1
ATOM 1408 C CA . ASN B 1 21 ? -17.047 -0.355 -4.699 1 95.31 21 ASN B CA 1
ATOM 1409 C C . ASN B 1 21 ? -17.125 1.116 -4.301 1 95.31 21 ASN B C 1
ATOM 1411 O O . ASN B 1 21 ? -18.078 1.534 -3.637 1 95.31 21 ASN B O 1
ATOM 1415 N N . TYR B 1 22 ? -16.172 1.841 -4.656 1 95.62 22 TYR B N 1
ATOM 1416 C CA . TYR B 1 22 ? -16.047 3.256 -4.32 1 95.62 22 TYR B CA 1
ATOM 1417 C C . TYR B 1 22 ? -15.133 3.975 -5.305 1 95.62 22 TYR B C 1
ATOM 1419 O O . TYR B 1 22 ? -14.156 3.398 -5.785 1 95.62 22 TYR B O 1
ATOM 1427 N N . THR B 1 23 ? -15.445 5.199 -5.633 1 96.56 23 THR B N 1
ATOM 1428 C CA . THR B 1 23 ? -14.586 6.086 -6.41 1 96.56 23 THR B CA 1
ATOM 1429 C C . THR B 1 23 ? -14.375 7.406 -5.68 1 96.56 23 THR B C 1
ATOM 1431 O O . THR B 1 23 ? -15.336 8.086 -5.32 1 96.56 23 THR B O 1
ATOM 1434 N N . SER B 1 24 ? -13.133 7.754 -5.465 1 95.19 24 SER B N 1
ATOM 1435 C CA . SER B 1 24 ? -12.797 8.969 -4.723 1 95.19 24 SER B CA 1
ATOM 1436 C C . SER B 1 24 ? -12.977 10.211 -5.582 1 95.19 24 SER B C 1
ATOM 1438 O O . SER B 1 24 ? -13.156 10.109 -6.797 1 95.19 24 SER B O 1
ATOM 1440 N N . PRO B 1 25 ? -12.922 11.445 -4.945 1 89.62 25 PRO B N 1
ATOM 1441 C CA . PRO B 1 25 ? -13.039 12.695 -5.703 1 89.62 25 PRO B CA 1
ATOM 1442 C C . PRO B 1 25 ? -11.953 12.844 -6.766 1 89.62 25 PRO B C 1
ATOM 1444 O O . PRO B 1 25 ? -12.211 13.383 -7.848 1 89.62 25 PRO B O 1
ATOM 1447 N N . ALA B 1 26 ? -10.742 12.297 -6.527 1 93.5 26 ALA B N 1
ATOM 1448 C CA . ALA B 1 26 ? -9.648 12.414 -7.488 1 93.5 26 ALA B CA 1
ATOM 1449 C C . ALA B 1 26 ? -9.727 11.32 -8.547 1 93.5 26 ALA B C 1
ATOM 1451 O O . ALA B 1 26 ? -8.992 11.352 -9.539 1 93.5 26 ALA B O 1
ATOM 1452 N N . GLY B 1 27 ? -10.539 10.289 -8.297 1 95.19 27 GLY B N 1
ATOM 1453 C CA . GLY B 1 27 ? -10.742 9.273 -9.32 1 95.19 27 GLY B CA 1
ATOM 1454 C C . GLY B 1 27 ? -10.125 7.934 -8.953 1 95.19 27 GLY B C 1
ATOM 1455 O O . GLY B 1 27 ? -10.008 7.051 -9.797 1 95.19 27 GLY B O 1
ATOM 1456 N N . VAL B 1 28 ? -9.688 7.777 -7.688 1 97.12 28 VAL B N 1
ATOM 1457 C CA . VAL B 1 28 ? -9.219 6.457 -7.266 1 97.12 28 VAL B CA 1
ATOM 1458 C C . VAL B 1 28 ? -10.414 5.508 -7.141 1 97.12 28 VAL B C 1
ATOM 1460 O O . VAL B 1 28 ? -11.398 5.824 -6.469 1 97.12 28 VAL B O 1
ATOM 1463 N N . GLU B 1 29 ? -10.312 4.375 -7.758 1 97.56 29 GLU B N 1
ATOM 1464 C CA . GLU B 1 29 ? -11.344 3.344 -7.664 1 97.56 29 GLU B CA 1
ATOM 1465 C C . GLU B 1 29 ? -10.914 2.221 -6.723 1 97.56 29 GLU B C 1
ATOM 1467 O O . GLU B 1 29 ? -9.812 1.682 -6.852 1 97.56 29 GLU B O 1
ATOM 1472 N N . ILE B 1 30 ? -11.773 1.867 -5.773 1 97.75 30 ILE B N 1
ATOM 1473 C CA . ILE B 1 30 ? -11.531 0.778 -4.836 1 97.75 30 ILE B CA 1
ATOM 1474 C C . ILE B 1 30 ? -12.328 -0.454 -5.254 1 97.75 30 ILE B C 1
ATOM 1476 O O . ILE B 1 30 ? -13.5 -0.348 -5.605 1 97.75 30 ILE B O 1
ATOM 1480 N N . TYR B 1 31 ? -11.672 -1.66 -5.215 1 96.62 31 TYR B N 1
ATOM 1481 C CA . TYR B 1 31 ? -12.336 -2.896 -5.609 1 96.62 31 TYR B CA 1
ATOM 1482 C C . TYR B 1 31 ? -12.172 -3.971 -4.539 1 96.62 31 TYR B C 1
ATOM 1484 O O . TYR B 1 31 ? -11.07 -4.199 -4.047 1 96.62 31 TYR B O 1
ATOM 1492 N N . ASN B 1 32 ? -13.273 -4.574 -4.223 1 95.75 32 ASN B N 1
ATOM 1493 C CA . ASN B 1 32 ? -13.336 -5.77 -3.391 1 95.75 32 ASN B CA 1
ATOM 1494 C C . ASN B 1 32 ? -14.211 -6.844 -4.02 1 95.75 32 ASN B C 1
ATOM 1496 O O . ASN B 1 32 ? -15.297 -7.145 -3.512 1 95.75 32 ASN B O 1
ATOM 1500 N N . PRO B 1 33 ? -13.68 -7.418 -5.094 1 92.81 33 PRO B N 1
ATOM 1501 C CA . PRO B 1 33 ? -14.492 -8.461 -5.727 1 92.81 33 PRO B CA 1
ATOM 1502 C C . PRO B 1 33 ? -14.719 -9.664 -4.816 1 92.81 33 PRO B C 1
ATOM 1504 O O . PRO B 1 33 ? -13.758 -10.25 -4.305 1 92.81 33 PRO B O 1
ATOM 1507 N N . SER B 1 34 ? -15.906 -10.109 -4.699 1 87.19 34 SER B N 1
ATOM 1508 C CA . SER B 1 34 ? -16.281 -11.133 -3.732 1 87.19 34 SER B CA 1
ATOM 1509 C C . SER B 1 34 ? -15.93 -12.531 -4.242 1 87.19 34 SER B C 1
ATOM 1511 O O . SER B 1 34 ? -15.93 -13.492 -3.475 1 87.19 34 SER B O 1
ATOM 1513 N N . VAL B 1 35 ? -15.656 -12.625 -5.523 1 85.25 35 VAL B N 1
ATOM 1514 C CA . VAL B 1 35 ? -15.344 -13.93 -6.098 1 85.25 35 VAL B CA 1
ATOM 1515 C C . VAL B 1 35 ? -14.039 -14.453 -5.5 1 85.25 35 VAL B C 1
ATOM 1517 O O . VAL B 1 35 ? -13.773 -15.664 -5.531 1 85.25 35 VAL B O 1
ATOM 1520 N N . LEU B 1 36 ? -13.18 -13.617 -5.07 1 85.06 36 LEU B N 1
ATOM 1521 C CA . LEU B 1 36 ? -11.969 -14.078 -4.402 1 85.06 36 LEU B CA 1
ATOM 1522 C C . LEU B 1 36 ? -12.203 -14.219 -2.898 1 85.06 36 LEU B C 1
ATOM 1524 O O . LEU B 1 36 ? -12.812 -15.18 -2.447 1 85.06 36 LEU B O 1
ATOM 1528 N N . PHE B 1 37 ? -11.805 -13.461 -1.992 1 78.94 37 PHE B N 1
ATOM 1529 C CA . PHE B 1 37 ? -12.141 -13.477 -0.574 1 78.94 37 PHE B CA 1
ATOM 1530 C C . PHE B 1 37 ? -12.453 -12.07 -0.078 1 78.94 37 PHE B C 1
ATOM 1532 O O . PHE B 1 37 ? -12.117 -11.086 -0.735 1 78.94 37 PHE B O 1
ATOM 1539 N N . THR B 1 38 ? -13.156 -12.062 1.016 1 83.06 38 THR B N 1
ATOM 1540 C CA . THR B 1 38 ? -13.555 -10.82 1.672 1 83.06 38 THR B CA 1
ATOM 1541 C C . THR B 1 38 ? -12.469 -10.352 2.643 1 83.06 38 THR B C 1
ATOM 1543 O O . THR B 1 38 ? -11.992 -11.133 3.467 1 83.06 38 THR B O 1
ATOM 1546 N N . PRO B 1 39 ? -12.117 -9.031 2.42 1 87.5 39 PRO B N 1
ATOM 1547 C CA . PRO B 1 39 ? -11.141 -8.516 3.389 1 87.5 39 PRO B CA 1
ATOM 1548 C C . PRO B 1 39 ? -11.625 -8.641 4.832 1 87.5 39 PRO B C 1
ATOM 1550 O O . PRO B 1 39 ? -12.812 -8.445 5.105 1 87.5 39 PRO B O 1
ATOM 1553 N N . THR B 1 40 ? -10.695 -8.875 5.773 1 84.88 40 THR B N 1
ATOM 1554 C CA . THR B 1 40 ? -11.031 -9.172 7.16 1 84.88 40 THR B CA 1
ATOM 1555 C C . THR B 1 40 ? -10.797 -7.945 8.047 1 84.88 40 THR B C 1
ATOM 1557 O O . THR B 1 40 ? -10.766 -8.055 9.273 1 84.88 40 THR B O 1
ATOM 1560 N N . GLY B 1 41 ? -10.602 -6.762 7.555 1 88.81 41 GLY B N 1
ATOM 1561 C CA . GLY B 1 41 ? -10.32 -5.539 8.289 1 88.81 41 GLY B CA 1
ATOM 1562 C C . GLY B 1 41 ? -10.484 -4.285 7.453 1 88.81 41 GLY B C 1
ATOM 1563 O O . GLY B 1 41 ? -11.164 -4.309 6.422 1 88.81 41 GLY B O 1
ATOM 1564 N N . PRO B 1 42 ? -9.945 -3.18 7.969 1 93.5 42 PRO B N 1
ATOM 1565 C CA . PRO B 1 42 ? -10.102 -1.901 7.273 1 93.5 42 PRO B CA 1
ATOM 1566 C C . PRO B 1 42 ? -9.094 -1.72 6.141 1 93.5 42 PRO B C 1
ATOM 1568 O O . PRO B 1 42 ? -8.211 -0.857 6.227 1 93.5 42 PRO B O 1
ATOM 1571 N N . TRP B 1 43 ? -9.219 -2.484 5.215 1 94.25 43 TRP B N 1
ATOM 1572 C CA . TRP B 1 43 ? -8.414 -2.477 4 1 94.25 43 TRP B CA 1
ATOM 1573 C C . TRP B 1 43 ? -9.188 -3.066 2.828 1 94.25 43 TRP B C 1
ATOM 1575 O O . TRP B 1 43 ? -10.258 -3.658 3.014 1 94.25 43 TRP B O 1
ATOM 1585 N N . SER B 1 44 ? -8.68 -2.863 1.586 1 96.44 44 SER B N 1
ATOM 1586 C CA . SER B 1 44 ? -9.281 -3.4 0.371 1 96.44 44 SER B CA 1
ATOM 1587 C C . SER B 1 44 ? -8.273 -4.227 -0.425 1 96.44 44 SER B C 1
ATOM 1589 O O . SER B 1 44 ? -7.066 -4.117 -0.21 1 96.44 44 SER B O 1
ATOM 1591 N N . LEU B 1 45 ? -8.789 -4.961 -1.324 1 96.81 45 LEU B N 1
ATOM 1592 C CA . LEU B 1 45 ? -7.965 -5.871 -2.109 1 96.81 45 LEU B CA 1
ATOM 1593 C C . LEU B 1 45 ? -7.137 -5.105 -3.139 1 96.81 45 LEU B C 1
ATOM 1595 O O . LEU B 1 45 ? -5.965 -5.418 -3.355 1 96.81 45 LEU B O 1
ATOM 1599 N N . MET B 1 46 ? -7.793 -4.195 -3.828 1 97.5 46 MET B N 1
ATOM 1600 C CA . MET B 1 46 ? -7.039 -3.477 -4.852 1 97.5 46 MET B CA 1
ATOM 1601 C C . MET B 1 46 ? -7.668 -2.119 -5.141 1 97.5 46 MET B C 1
ATOM 1603 O O . MET B 1 46 ? -8.812 -1.865 -4.758 1 97.5 46 MET B O 1
ATOM 1607 N N . SER B 1 47 ? -6.898 -1.301 -5.727 1 98.25 47 SER B N 1
ATOM 1608 C CA . SER B 1 47 ? -7.34 0.007 -6.199 1 98.25 47 SER B CA 1
ATOM 1609 C C . SER B 1 47 ? -6.77 0.318 -7.578 1 98.25 47 SER B C 1
ATOM 1611 O O . SER B 1 47 ? -5.742 -0.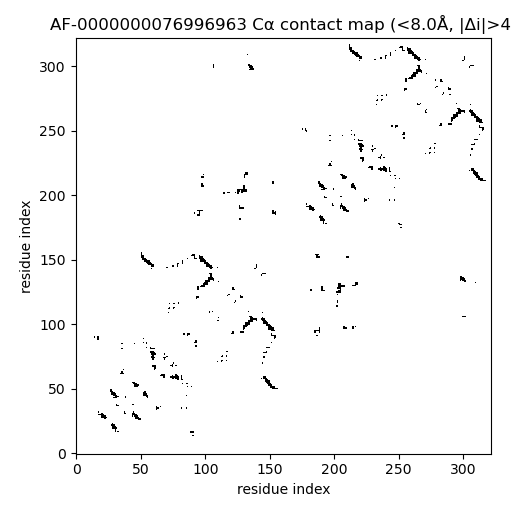242 -7.973 1 98.25 47 SER B O 1
ATOM 1613 N N . LYS B 1 48 ? -7.469 1.104 -8.25 1 97.56 48 LYS B N 1
ATOM 1614 C CA . LYS B 1 48 ? -6.984 1.622 -9.523 1 97.56 48 LYS B CA 1
ATOM 1615 C C . LYS B 1 48 ? -6.883 3.145 -9.492 1 97.56 48 LYS B C 1
ATOM 1617 O O . LYS B 1 48 ? -7.855 3.83 -9.164 1 97.56 48 LYS B O 1
ATOM 1622 N N . ALA B 1 49 ? -5.762 3.682 -9.734 1 97 49 ALA B N 1
ATOM 1623 C CA . ALA B 1 49 ? -5.48 5.105 -9.883 1 97 49 ALA B CA 1
ATOM 1624 C C . ALA B 1 49 ? -4.93 5.414 -11.273 1 97 49 ALA B C 1
ATOM 1626 O O . ALA B 1 49 ? -3.805 5.035 -11.602 1 97 49 ALA B O 1
ATOM 1627 N N . GLY B 1 50 ? -5.695 6.199 -12.055 1 93.44 50 GLY B N 1
ATOM 1628 C CA . GLY B 1 50 ? -5.332 6.27 -13.461 1 93.44 50 GLY B CA 1
ATOM 1629 C C . GLY B 1 50 ? -5.293 4.914 -14.141 1 93.44 50 GLY B C 1
ATOM 1630 O O . GLY B 1 50 ? -6.262 4.152 -14.07 1 93.44 50 GLY B O 1
ATOM 1631 N N . ASP B 1 51 ? -4.152 4.621 -14.797 1 95.19 51 ASP B N 1
ATOM 1632 C CA . ASP B 1 51 ? -4.008 3.338 -15.477 1 95.19 51 ASP B CA 1
ATOM 1633 C C . ASP B 1 51 ? -3.182 2.365 -14.641 1 95.19 51 ASP B C 1
ATOM 1635 O O . ASP B 1 51 ? -2.676 1.366 -15.156 1 95.19 51 ASP B O 1
ATOM 1639 N N . THR B 1 52 ? -3.025 2.695 -13.383 1 97.44 52 THR B N 1
ATOM 1640 C CA . THR B 1 52 ? -2.205 1.85 -12.523 1 97.44 52 THR B CA 1
ATOM 1641 C C . THR B 1 52 ? -3.07 1.116 -11.5 1 97.44 52 THR B C 1
ATOM 1643 O O . THR B 1 52 ? -3.918 1.727 -10.852 1 97.44 52 THR B O 1
ATOM 1646 N N . LEU B 1 53 ? -2.908 -0.176 -11.453 1 98 53 LEU B N 1
ATOM 1647 C CA . LEU B 1 53 ? -3.59 -1.041 -10.5 1 98 53 LEU B CA 1
ATOM 1648 C C . LEU B 1 53 ? -2.666 -1.396 -9.336 1 98 53 LEU B C 1
ATOM 1650 O O . LEU B 1 53 ? -1.534 -1.836 -9.547 1 98 53 LEU B O 1
ATOM 1654 N N . TYR B 1 54 ? -3.111 -1.12 -8.141 1 98.62 54 TYR B N 1
ATOM 1655 C CA . TYR B 1 54 ? -2.404 -1.48 -6.918 1 98.62 54 TYR B CA 1
ATOM 1656 C C . TYR B 1 54 ? -3.098 -2.637 -6.207 1 98.62 54 TYR B C 1
ATOM 1658 O O . TYR B 1 54 ? -4.273 -2.539 -5.855 1 98.62 54 TYR B O 1
ATOM 1666 N N . ILE B 1 55 ? -2.412 -3.717 -5.938 1 98.06 55 ILE B N 1
ATOM 1667 C CA . ILE B 1 55 ? -2.957 -4.883 -5.254 1 98.06 55 ILE B CA 1
ATOM 1668 C C . ILE B 1 55 ? -2.273 -5.055 -3.898 1 98.06 55 ILE B C 1
ATOM 1670 O O . ILE B 1 55 ? -1.045 -5.031 -3.809 1 98.06 55 ILE B O 1
ATOM 1674 N N . ALA B 1 56 ? -3.084 -5.188 -2.887 1 97.19 56 ALA B N 1
ATOM 1675 C CA . ALA B 1 56 ? -2.59 -5.34 -1.521 1 97.19 56 ALA B CA 1
ATOM 1676 C C . ALA B 1 56 ? -1.776 -6.621 -1.369 1 97.19 56 ALA B C 1
ATOM 1678 O O . ALA B 1 56 ? -1.719 -7.441 -2.291 1 97.19 56 ALA B O 1
ATOM 1679 N N . GLY B 1 57 ? -1.088 -6.773 -0.179 1 96.62 57 GLY B N 1
ATOM 1680 C CA . GLY B 1 57 ? -0.375 -8.016 0.083 1 96.62 57 GLY B CA 1
ATOM 1681 C C . GLY B 1 57 ? -1.281 -9.234 0.1 1 96.62 57 GLY B C 1
ATOM 1682 O O . GLY B 1 57 ? -2.137 -9.359 0.978 1 96.62 57 GLY B O 1
ATOM 1683 N N . MET B 1 58 ? -1.007 -10.102 -0.81 1 97.06 58 MET B N 1
ATOM 1684 C CA . MET B 1 58 ? -1.828 -11.297 -0.948 1 97.06 58 MET B CA 1
ATOM 1685 C C . MET B 1 58 ? -1.173 -12.492 -0.257 1 97.06 58 MET B C 1
ATOM 1687 O O . MET B 1 58 ? 0.029 -12.719 -0.408 1 97.06 58 MET B O 1
ATOM 1691 N N . ARG B 1 59 ? -2.008 -13.156 0.426 1 96.5 59 ARG B N 1
ATOM 1692 C CA . ARG B 1 59 ? -1.592 -14.398 1.068 1 96.5 59 ARG B CA 1
ATOM 1693 C C . ARG B 1 59 ? -2.086 -15.609 0.289 1 96.5 59 ARG B C 1
ATOM 1695 O O . ARG B 1 59 ? -2.854 -15.469 -0.666 1 96.5 59 ARG B O 1
ATOM 1702 N N . GLY B 1 60 ? -1.514 -16.812 0.743 1 97.56 60 GLY B N 1
ATOM 1703 C CA . GLY B 1 60 ? -1.923 -18.047 0.08 1 97.56 60 GLY B CA 1
ATOM 1704 C C . GLY B 1 60 ? -3.209 -18.625 0.638 1 97.56 60 GLY B C 1
ATOM 1705 O O . GLY B 1 60 ? -3.203 -19.703 1.233 1 97.56 60 GLY B O 1
ATOM 1706 N N . ILE B 1 61 ? -4.301 -17.891 0.431 1 96.06 61 ILE B N 1
ATOM 1707 C CA . ILE B 1 61 ? -5.625 -18.297 0.892 1 96.06 61 ILE B CA 1
ATOM 1708 C C . ILE B 1 61 ? -6.438 -18.844 -0.281 1 96.06 61 ILE B C 1
ATOM 1710 O O . ILE B 1 61 ? -6.523 -18.203 -1.334 1 96.06 61 ILE B O 1
ATOM 1714 N N . TYR B 1 62 ? -6.984 -20.016 -0.05 1 95.94 62 TYR B N 1
ATOM 1715 C CA . TYR B 1 62 ? -7.895 -20.547 -1.058 1 95.94 62 TYR B CA 1
ATOM 1716 C C . TYR B 1 62 ? -9.211 -19.781 -1.059 1 95.94 62 TYR B C 1
ATOM 1718 O O . TYR B 1 62 ? -9.922 -19.75 -0.048 1 95.94 62 TYR B O 1
ATOM 1726 N N . PRO B 1 63 ? -9.523 -19.203 -2.199 1 93.25 63 PRO B N 1
ATOM 1727 C CA . PRO B 1 63 ? -10.742 -18.391 -2.225 1 93.25 63 PRO B CA 1
ATOM 1728 C C . PRO B 1 63 ? -12.008 -19.219 -1.999 1 93.25 63 PRO B C 1
ATOM 1730 O O . PRO B 1 63 ? -13 -18.703 -1.479 1 93.25 63 PRO B O 1
ATOM 1733 N N . ALA B 1 64 ? -12.055 -20.484 -2.334 1 90.88 64 ALA B N 1
ATOM 1734 C CA . ALA B 1 64 ? -13.242 -21.328 -2.299 1 90.88 64 ALA B CA 1
ATOM 1735 C C . ALA B 1 64 ? -13.719 -21.547 -0.865 1 90.88 64 ALA B C 1
ATOM 1737 O O . ALA B 1 64 ? -14.922 -21.625 -0.605 1 90.88 64 ALA B O 1
ATOM 1738 N N . ASN B 1 65 ? -12.766 -21.578 0.073 1 91.62 65 ASN B N 1
ATOM 1739 C CA . ASN B 1 65 ? -13.164 -21.891 1.441 1 91.62 65 ASN B CA 1
ATOM 1740 C C . ASN B 1 65 ? -12.461 -21 2.451 1 91.62 65 ASN B C 1
ATOM 1742 O O . ASN B 1 65 ? -12.555 -21.219 3.66 1 91.62 65 ASN B O 1
ATOM 1746 N N . ASN B 1 66 ? -11.711 -20.047 2.014 1 91.69 66 ASN B N 1
ATOM 1747 C CA . ASN B 1 66 ? -11.039 -19.031 2.836 1 91.69 66 ASN B CA 1
ATOM 1748 C C . ASN B 1 66 ? -10.031 -19.672 3.791 1 91.69 66 ASN B C 1
ATOM 1750 O O . ASN B 1 66 ? -9.875 -19.219 4.922 1 91.69 66 ASN B O 1
ATOM 1754 N N . THR B 1 67 ? -9.438 -20.797 3.357 1 94.06 67 THR B N 1
ATOM 1755 C CA . THR B 1 67 ? -8.414 -21.438 4.184 1 94.06 67 THR B CA 1
ATOM 1756 C C . THR B 1 67 ? -7.023 -21.219 3.586 1 94.06 67 THR B C 1
ATOM 1758 O O . THR B 1 67 ? -6.891 -20.953 2.387 1 94.06 67 THR B O 1
ATOM 1761 N N . LEU B 1 68 ? -6.066 -21.328 4.453 1 96.12 68 LEU B N 1
ATOM 1762 C CA . LEU B 1 68 ? -4.68 -21.203 4.012 1 96.12 68 LEU B CA 1
ATOM 1763 C C . LEU B 1 68 ? -4.219 -22.469 3.299 1 96.12 68 LEU B C 1
ATOM 1765 O O . LEU B 1 68 ? -4.48 -23.578 3.764 1 96.12 68 LEU B O 1
ATOM 1769 N N . ALA B 1 69 ? -3.545 -22.297 2.158 1 98.06 69 ALA B N 1
ATOM 1770 C CA . ALA B 1 69 ? -2.84 -23.422 1.544 1 98.06 69 ALA B CA 1
ATOM 1771 C C . ALA B 1 69 ? -1.751 -23.953 2.471 1 98.06 69 ALA B C 1
ATOM 1773 O O . ALA B 1 69 ? -1.281 -23.25 3.361 1 98.06 69 ALA B O 1
ATOM 1774 N N . PRO B 1 70 ? -1.346 -25.188 2.287 1 98.19 70 PRO B N 1
ATOM 1775 C CA . PRO B 1 70 ? -0.289 -25.75 3.139 1 98.19 70 PRO B CA 1
ATOM 1776 C C . PRO B 1 70 ? 1.01 -24.938 3.057 1 98.19 70 PRO B C 1
ATOM 1778 O O . PRO B 1 70 ? 1.368 -24.453 1.984 1 98.19 70 PRO B O 1
ATOM 1781 N N . VAL B 1 71 ? 1.737 -24.922 4.172 1 98.25 71 VAL B N 1
ATOM 1782 C CA . VAL B 1 71 ? 3.004 -24.203 4.246 1 98.25 71 VAL B CA 1
ATOM 1783 C C . VAL B 1 71 ? 3.996 -24.797 3.246 1 98.25 71 VAL B C 1
ATOM 1785 O O . VAL B 1 71 ? 4.125 -26.016 3.143 1 98.25 71 VAL B O 1
ATOM 1788 N N . GLY B 1 72 ? 4.715 -23.938 2.549 1 98.19 72 GLY B N 1
ATOM 1789 C CA . GLY B 1 72 ? 5.656 -24.344 1.518 1 98.19 72 GLY B CA 1
ATOM 1790 C C . GLY B 1 72 ? 5.293 -23.828 0.139 1 98.19 72 GLY B C 1
ATOM 1791 O O . GLY B 1 72 ? 4.793 -22.703 0.001 1 98.19 72 GLY B O 1
ATOM 1792 N N . ILE B 1 73 ? 5.559 -24.547 -0.899 1 98.69 73 ILE B N 1
ATOM 1793 C CA . ILE B 1 73 ? 5.398 -24.109 -2.277 1 98.69 73 ILE B CA 1
ATOM 1794 C C . ILE B 1 73 ? 3.916 -23.875 -2.576 1 98.69 73 ILE B C 1
ATOM 1796 O O . ILE B 1 73 ? 3.562 -22.953 -3.318 1 98.69 73 ILE B O 1
ATOM 1800 N N . ASP B 1 74 ? 3.029 -24.672 -2.014 1 98.75 74 ASP B N 1
ATOM 1801 C CA . ASP B 1 74 ? 1.6 -24.516 -2.262 1 98.75 74 ASP B CA 1
ATOM 1802 C C . ASP B 1 74 ? 1.095 -23.172 -1.725 1 98.75 74 ASP B C 1
ATOM 1804 O O . ASP B 1 74 ? 0.308 -22.484 -2.383 1 98.75 74 ASP B O 1
ATOM 1808 N N . ARG B 1 75 ? 1.529 -22.781 -0.514 1 98.69 75 ARG B N 1
ATOM 1809 C CA . ARG B 1 75 ? 1.185 -21.5 0.104 1 98.69 75 ARG B CA 1
ATOM 1810 C C . ARG B 1 75 ? 1.648 -20.328 -0.759 1 98.69 75 ARG B C 1
ATOM 1812 O O . ARG B 1 75 ? 0.878 -19.406 -1.024 1 98.69 75 ARG B O 1
ATOM 1819 N N . ILE B 1 76 ? 2.893 -20.453 -1.225 1 98.75 76 ILE B N 1
ATOM 1820 C CA . ILE B 1 76 ? 3.525 -19.375 -1.987 1 98.75 76 ILE B CA 1
ATOM 1821 C C . ILE B 1 76 ? 2.873 -19.281 -3.363 1 98.75 76 ILE B C 1
ATOM 1823 O O . ILE B 1 76 ? 2.514 -18.172 -3.803 1 98.75 76 ILE B O 1
ATOM 1827 N N . ARG B 1 77 ? 2.65 -20.391 -3.988 1 98.75 77 ARG B N 1
ATOM 1828 C CA . ARG B 1 77 ? 1.988 -20.438 -5.289 1 98.75 77 ARG B CA 1
ATOM 1829 C C . ARG B 1 77 ? 0.6 -19.812 -5.211 1 98.75 77 ARG B C 1
ATOM 1831 O O . ARG B 1 77 ? 0.214 -19.031 -6.09 1 98.75 77 ARG B O 1
ATOM 1838 N N . GLN B 1 78 ? -0.102 -20.125 -4.207 1 98.44 78 GLN B N 1
ATOM 1839 C CA . GLN B 1 78 ? -1.463 -19.625 -4.059 1 98.44 78 GLN B CA 1
ATOM 1840 C C . GLN B 1 78 ? -1.471 -18.109 -3.838 1 98.44 78 GLN B C 1
ATOM 1842 O O . GLN B 1 78 ? -2.377 -17.422 -4.301 1 98.44 78 GLN B O 1
ATOM 1847 N N . ALA B 1 79 ? -0.487 -17.562 -3.094 1 98.38 79 ALA B N 1
ATOM 1848 C CA . ALA B 1 79 ? -0.374 -16.125 -2.906 1 98.38 79 ALA B CA 1
ATOM 1849 C C . ALA B 1 79 ? -0.183 -15.406 -4.242 1 98.38 79 ALA B C 1
ATOM 1851 O O . ALA B 1 79 ? -0.865 -14.422 -4.527 1 98.38 79 ALA B O 1
ATOM 1852 N N . TYR B 1 80 ? 0.717 -15.938 -5.062 1 98.75 80 TYR B N 1
ATOM 1853 C CA . TYR B 1 80 ? 0.935 -15.383 -6.395 1 98.75 80 TYR B CA 1
ATOM 1854 C C . TYR B 1 80 ? -0.324 -15.492 -7.246 1 98.75 80 TYR B C 1
ATOM 1856 O O . TYR B 1 80 ? -0.701 -14.547 -7.938 1 98.75 80 TYR B O 1
ATOM 1864 N N . ALA B 1 81 ? -0.951 -16.672 -7.164 1 98.44 81 ALA B N 1
ATOM 1865 C CA . ALA B 1 81 ? -2.15 -16.922 -7.961 1 98.44 81 ALA B CA 1
ATOM 1866 C C . ALA B 1 81 ? -3.258 -15.93 -7.609 1 98.44 81 ALA B C 1
ATOM 1868 O O . ALA B 1 81 ? -3.953 -15.422 -8.492 1 98.44 81 ALA B O 1
ATOM 1869 N N . ASN B 1 82 ? -3.42 -15.719 -6.344 1 97.94 82 ASN B N 1
ATOM 1870 C CA . ASN B 1 82 ? -4.449 -14.781 -5.906 1 97.94 82 ASN B CA 1
ATOM 1871 C C . ASN B 1 82 ? -4.195 -13.375 -6.438 1 97.94 82 ASN B C 1
ATOM 1873 O O . ASN B 1 82 ? -5.117 -12.703 -6.906 1 97.94 82 ASN B O 1
ATOM 1877 N N . MET B 1 83 ? -2.963 -12.891 -6.367 1 98 83 MET B N 1
ATOM 1878 C CA . MET B 1 83 ? -2.594 -11.586 -6.895 1 98 83 MET B CA 1
ATOM 1879 C C . MET B 1 83 ? -2.877 -11.5 -8.391 1 98 83 MET B C 1
ATOM 1881 O O . MET B 1 83 ? -3.482 -10.531 -8.859 1 98 83 MET B O 1
ATOM 1885 N N . ILE B 1 84 ? -2.479 -12.531 -9.117 1 98 84 ILE B N 1
ATOM 1886 C CA . ILE B 1 84 ? -2.623 -12.555 -10.57 1 98 84 ILE B CA 1
ATOM 1887 C C . ILE B 1 84 ? -4.102 -12.594 -10.938 1 98 84 ILE B C 1
ATOM 1889 O O . ILE B 1 84 ? -4.535 -11.914 -11.875 1 98 84 ILE B O 1
ATOM 1893 N N . GLN B 1 85 ? -4.859 -13.359 -10.188 1 97 85 GLN B N 1
ATOM 1894 C CA . GLN B 1 85 ? -6.289 -13.43 -10.453 1 97 85 GLN B CA 1
ATOM 1895 C C . GLN B 1 85 ? -6.957 -12.07 -10.273 1 97 85 GLN B C 1
ATOM 1897 O O . GLN B 1 85 ? -7.836 -11.695 -11.055 1 97 85 GLN B O 1
ATOM 1902 N N . LEU B 1 86 ? -6.605 -11.344 -9.266 1 96.56 86 LEU B N 1
ATOM 1903 C CA . LEU B 1 86 ? -7.141 -10.008 -9.07 1 96.56 86 LEU B CA 1
ATOM 1904 C C . LEU B 1 86 ? -6.809 -9.109 -10.258 1 96.56 86 LEU B C 1
ATOM 1906 O O . LEU B 1 86 ? -7.668 -8.367 -10.742 1 96.56 86 LEU B O 1
ATOM 1910 N N . ALA B 1 87 ? -5.574 -9.188 -10.719 1 96.75 87 ALA B N 1
ATOM 1911 C CA . ALA B 1 87 ? -5.172 -8.398 -11.883 1 96.75 87 ALA B CA 1
ATOM 1912 C C . ALA B 1 87 ? -6.035 -8.734 -13.094 1 96.75 87 ALA B C 1
ATOM 1914 O O . ALA B 1 87 ? -6.496 -7.832 -13.805 1 96.75 87 ALA B O 1
ATOM 1915 N N . GLU B 1 88 ? -6.281 -9.977 -13.289 1 95.56 88 GLU B N 1
ATOM 1916 C CA . GLU B 1 88 ? -7.082 -10.422 -14.43 1 95.56 88 GLU B CA 1
ATOM 1917 C C . GLU B 1 88 ? -8.523 -9.93 -14.312 1 95.56 88 GLU B C 1
ATOM 1919 O O . GLU B 1 88 ? -9.117 -9.492 -15.297 1 95.56 88 GLU B O 1
ATOM 1924 N N . LEU B 1 89 ? -9.039 -9.984 -13.109 1 93.81 89 LEU B N 1
ATOM 1925 C CA . LEU B 1 89 ? -10.391 -9.477 -12.875 1 93.81 89 LEU B CA 1
ATOM 1926 C C . LEU B 1 89 ? -10.477 -7.988 -13.195 1 93.81 89 LEU B C 1
ATOM 1928 O O . LEU B 1 89 ? -11.516 -7.504 -13.633 1 93.81 89 LEU B O 1
ATOM 1932 N N . ALA B 1 90 ? -9.414 -7.297 -12.992 1 93.94 90 ALA B N 1
ATOM 1933 C CA . ALA B 1 90 ? -9.367 -5.855 -13.219 1 93.94 90 ALA B CA 1
ATOM 1934 C C . ALA B 1 90 ? -9.055 -5.539 -14.68 1 93.94 90 ALA B C 1
ATOM 1936 O O . ALA B 1 90 ? -8.93 -4.371 -15.055 1 93.94 90 ALA B O 1
ATOM 1937 N N . GLY B 1 91 ? -8.844 -6.543 -15.547 1 93.31 91 GLY B N 1
ATOM 1938 C CA . GLY B 1 91 ? -8.703 -6.352 -16.984 1 93.31 91 GLY B CA 1
ATOM 1939 C C . GLY B 1 91 ? -7.258 -6.289 -17.438 1 93.31 91 GLY B C 1
ATOM 1940 O O . GLY B 1 91 ? -6.949 -5.691 -18.469 1 93.31 91 GLY B O 1
ATOM 1941 N N . THR B 1 92 ? -6.336 -6.723 -16.656 1 96.75 92 THR B N 1
ATOM 1942 C CA . THR B 1 92 ? -4.93 -6.82 -17.016 1 96.75 92 THR B CA 1
ATOM 1943 C C . THR B 1 92 ? -4.395 -8.219 -16.734 1 96.75 92 THR B C 1
ATOM 1945 O O . THR B 1 92 ? -5.168 -9.164 -16.547 1 96.75 92 THR B O 1
ATOM 1948 N N . ASP B 1 93 ? -3.037 -8.367 -16.859 1 96.81 93 ASP B N 1
ATOM 1949 C CA . ASP B 1 93 ? -2.5 -9.711 -16.688 1 96.81 93 ASP B CA 1
ATOM 1950 C C . ASP B 1 93 ? -1.12 -9.672 -16.047 1 96.81 93 ASP B C 1
ATOM 1952 O O . ASP B 1 93 ? -0.583 -8.594 -15.773 1 96.81 93 ASP B O 1
ATOM 1956 N N . ARG B 1 94 ? -0.601 -10.883 -15.711 1 97.56 94 ARG B N 1
ATOM 1957 C CA . ARG B 1 94 ? 0.649 -11 -14.969 1 97.56 94 ARG B CA 1
ATOM 1958 C C . ARG B 1 94 ? 1.805 -10.367 -15.734 1 97.56 94 ARG B C 1
ATOM 1960 O O . ARG B 1 94 ? 2.762 -9.875 -15.133 1 97.56 94 ARG B O 1
ATOM 1967 N N . PHE B 1 95 ? 1.778 -10.289 -17.031 1 97.5 95 PHE B N 1
ATOM 1968 C CA . PHE B 1 95 ? 2.881 -9.766 -17.844 1 97.5 95 PHE B CA 1
ATOM 1969 C C . PHE B 1 95 ? 2.871 -8.242 -17.859 1 97.5 95 PHE B C 1
ATOM 1971 O O . PHE B 1 95 ? 3.82 -7.617 -18.328 1 97.5 95 PHE B O 1
ATOM 1978 N N . SER B 1 96 ? 1.872 -7.648 -17.297 1 97.94 96 SER B N 1
ATOM 1979 C CA . SER B 1 96 ? 1.776 -6.195 -17.188 1 97.94 96 SER B CA 1
ATOM 1980 C C . SER B 1 96 ? 2.131 -5.734 -15.773 1 97.94 96 SER B C 1
ATOM 1982 O O . SER B 1 96 ? 1.796 -4.613 -15.375 1 97.94 96 SER B O 1
ATOM 1984 N N . ALA B 1 97 ? 2.766 -6.613 -15.023 1 98.5 97 ALA B N 1
ATOM 1985 C CA . ALA B 1 97 ? 3.262 -6.223 -13.711 1 98.5 97 ALA B CA 1
ATOM 1986 C C . ALA B 1 97 ? 4.434 -5.258 -13.828 1 98.5 97 ALA B C 1
ATOM 1988 O O . ALA B 1 97 ? 5.441 -5.566 -14.469 1 98.5 97 ALA B O 1
ATOM 1989 N N . ALA B 1 98 ? 4.281 -4.07 -13.25 1 98.19 98 ALA B N 1
ATOM 1990 C CA . ALA B 1 98 ? 5.352 -3.08 -13.234 1 98.19 98 ALA B CA 1
ATOM 1991 C C . ALA B 1 98 ? 6.344 -3.359 -12.109 1 98.19 98 ALA B C 1
ATOM 1993 O O . ALA B 1 98 ? 7.535 -3.068 -12.234 1 98.19 98 ALA B O 1
ATOM 1994 N N . ARG B 1 99 ? 5.805 -3.922 -11 1 98.12 99 ARG B N 1
ATOM 1995 C CA . ARG B 1 99 ? 6.633 -4.18 -9.828 1 98.12 99 ARG B CA 1
ATOM 1996 C C . ARG B 1 99 ? 5.953 -5.168 -8.883 1 98.12 99 ARG B C 1
ATOM 1998 O O . ARG B 1 99 ? 4.742 -5.09 -8.664 1 98.12 99 ARG B O 1
ATOM 2005 N N . LEU B 1 100 ? 6.793 -6.047 -8.328 1 98.5 100 LEU B N 1
ATOM 2006 C CA . LEU B 1 100 ? 6.344 -6.918 -7.25 1 98.5 100 LEU B CA 1
ATOM 2007 C C . LEU B 1 100 ? 7.176 -6.695 -5.988 1 98.5 100 LEU B C 1
ATOM 2009 O O . LEU B 1 100 ? 8.383 -6.449 -6.07 1 98.5 100 LEU B O 1
ATOM 2013 N N . VAL B 1 101 ? 6.562 -6.766 -4.844 1 98.5 101 VAL B N 1
ATOM 2014 C CA . VAL B 1 101 ? 7.242 -6.875 -3.555 1 98.5 101 VAL B CA 1
ATOM 2015 C C . VAL B 1 101 ? 6.797 -8.148 -2.842 1 98.5 101 VAL B C 1
ATOM 2017 O O . VAL B 1 101 ? 5.598 -8.391 -2.676 1 98.5 101 VAL B O 1
ATOM 2020 N N . VAL B 1 102 ? 7.773 -8.93 -2.502 1 98.69 102 VAL B N 1
ATOM 2021 C CA . VAL B 1 102 ? 7.523 -10.156 -1.753 1 98.69 102 VAL B CA 1
ATOM 2022 C C . VAL B 1 102 ? 8.055 -10.008 -0.33 1 98.69 102 VAL B C 1
ATOM 2024 O O . VAL B 1 102 ? 9.234 -9.703 -0.13 1 98.69 102 VAL B O 1
ATOM 2027 N N . TYR B 1 103 ? 7.156 -10.18 0.632 1 98.44 103 TYR B N 1
ATOM 2028 C CA . TYR B 1 103 ? 7.535 -10.25 2.039 1 98.44 103 TYR B CA 1
ATOM 2029 C C . TYR B 1 103 ? 7.555 -11.695 2.525 1 98.44 103 TYR B C 1
ATOM 2031 O O . TYR B 1 103 ? 6.594 -12.438 2.326 1 98.44 103 TYR B O 1
ATOM 2039 N N . THR B 1 104 ? 8.617 -12.078 3.146 1 98.56 104 THR B N 1
ATOM 2040 C CA . THR B 1 104 ? 8.703 -13.43 3.686 1 98.56 104 THR B CA 1
ATOM 2041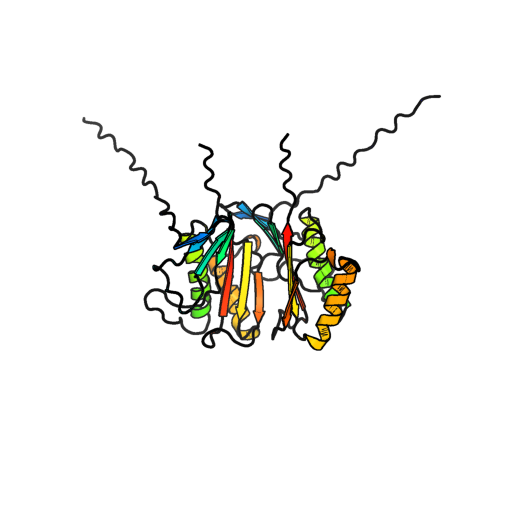 C C . THR B 1 104 ? 9.281 -13.414 5.098 1 98.56 104 THR B C 1
ATOM 2043 O O . THR B 1 104 ? 10.055 -12.523 5.445 1 98.56 104 THR B O 1
ATOM 2046 N N . THR B 1 105 ? 8.883 -14.461 5.891 1 97.75 105 THR B N 1
ATOM 2047 C CA . THR B 1 105 ? 9.32 -14.5 7.281 1 97.75 105 THR B CA 1
ATOM 2048 C C . THR B 1 105 ? 10.594 -15.328 7.422 1 97.75 105 THR B C 1
ATOM 2050 O O . THR B 1 105 ? 11.18 -15.406 8.508 1 97.75 105 THR B O 1
ATOM 2053 N N . ASP B 1 106 ? 11.039 -16.016 6.43 1 98 106 ASP B N 1
ATOM 2054 C CA . ASP B 1 106 ? 12.273 -16.797 6.398 1 98 106 ASP B CA 1
ATOM 2055 C C . ASP B 1 106 ? 12.883 -16.812 5 1 98 106 ASP B C 1
ATOM 2057 O O . ASP B 1 106 ? 12.5 -17.625 4.156 1 98 106 ASP B O 1
ATOM 2061 N N . MET B 1 107 ? 13.859 -15.977 4.809 1 97.62 107 MET B N 1
ATOM 2062 C CA . MET B 1 107 ? 14.461 -15.758 3.496 1 97.62 107 MET B CA 1
ATOM 2063 C C . MET B 1 107 ? 15.164 -17.016 3.002 1 97.62 107 MET B C 1
ATOM 2065 O O . MET B 1 107 ? 15.023 -17.391 1.836 1 97.62 107 MET B O 1
ATOM 2069 N N . TYR B 1 108 ? 15.906 -17.578 3.812 1 98.06 108 TYR B N 1
ATOM 2070 C CA . TYR B 1 108 ? 16.672 -18.75 3.434 1 98.06 108 TYR B CA 1
ATOM 2071 C C . TYR B 1 108 ? 15.742 -19.891 3.006 1 98.06 108 TYR B C 1
ATOM 2073 O O . TYR B 1 108 ? 15.977 -20.547 1.987 1 98.06 108 TYR B O 1
ATOM 2081 N N . ARG B 1 109 ? 14.711 -20.078 3.721 1 98.12 109 ARG B N 1
ATOM 2082 C CA . ARG B 1 109 ? 13.812 -21.203 3.492 1 98.12 109 ARG B CA 1
ATOM 2083 C C . ARG B 1 109 ? 12.875 -20.922 2.322 1 98.12 109 ARG B C 1
ATOM 2085 O O . ARG B 1 109 ? 12.602 -21.812 1.518 1 98.12 109 ARG B O 1
ATOM 2092 N N . TYR B 1 110 ? 12.398 -19.672 2.205 1 98.56 110 TYR B N 1
ATOM 2093 C CA . TYR B 1 110 ? 11.25 -19.484 1.331 1 98.56 110 TYR B CA 1
ATOM 2094 C C . TYR B 1 110 ? 11.641 -18.766 0.049 1 98.56 110 TYR B C 1
ATOM 2096 O O . TYR B 1 110 ? 10.93 -18.828 -0.955 1 98.56 110 TYR B O 1
ATOM 2104 N N . ARG B 1 111 ? 12.766 -18.109 -0.067 1 98.25 111 ARG B N 1
ATOM 2105 C CA . ARG B 1 111 ? 13.141 -17.391 -1.282 1 98.25 111 ARG B CA 1
ATOM 2106 C C . ARG B 1 111 ? 13.266 -18.344 -2.467 1 98.25 111 ARG B C 1
ATOM 2108 O O . ARG B 1 111 ? 12.766 -18.062 -3.559 1 98.25 111 ARG B O 1
ATOM 2115 N N . PRO B 1 112 ? 13.914 -19.5 -2.287 1 98.69 112 PRO B N 1
ATOM 2116 C CA . PRO B 1 112 ? 13.977 -20.422 -3.432 1 98.69 112 PRO B CA 1
ATOM 2117 C C . PRO B 1 112 ? 12.594 -20.859 -3.906 1 98.69 112 PRO B C 1
ATOM 2119 O O . PRO B 1 112 ? 12.391 -21.078 -5.105 1 98.69 112 PRO B O 1
ATOM 2122 N N . LEU B 1 113 ? 11.68 -20.984 -2.969 1 98.81 113 LEU B N 1
ATOM 2123 C CA . LEU B 1 113 ? 10.32 -21.375 -3.328 1 98.81 113 LEU B CA 1
ATOM 2124 C C . LEU B 1 113 ? 9.594 -20.219 -4.027 1 98.81 113 LEU B C 1
ATOM 2126 O O . LEU B 1 113 ? 8.812 -20.453 -4.949 1 98.81 113 LEU B O 1
ATOM 2130 N N . CYS B 1 114 ? 9.883 -19 -3.602 1 98.69 114 CYS B N 1
ATOM 2131 C CA . CYS B 1 114 ? 9.344 -17.828 -4.289 1 98.69 114 CYS B CA 1
ATOM 2132 C C . CYS B 1 114 ? 9.875 -17.75 -5.715 1 98.69 114 CYS B C 1
ATOM 2134 O O . CYS B 1 114 ? 9.133 -17.422 -6.645 1 98.69 114 CYS B O 1
ATOM 2136 N N . ASN B 1 115 ? 11.117 -18.047 -5.883 1 98.38 115 ASN B N 1
ATOM 2137 C CA . ASN B 1 115 ? 11.711 -18.094 -7.215 1 98.38 115 ASN B CA 1
ATOM 2138 C C . ASN B 1 115 ? 11.031 -19.125 -8.102 1 98.38 115 ASN B C 1
ATOM 2140 O O . ASN B 1 115 ? 10.75 -18.859 -9.273 1 98.38 115 ASN B O 1
ATOM 2144 N N . GLN B 1 116 ? 10.812 -20.25 -7.531 1 98.5 116 GLN B N 1
ATOM 2145 C CA . GLN B 1 116 ? 10.133 -21.312 -8.258 1 98.5 116 GLN B CA 1
ATOM 2146 C C . GLN B 1 116 ? 8.742 -20.875 -8.703 1 98.5 116 GLN B C 1
ATOM 2148 O O . GLN B 1 116 ? 8.375 -21.031 -9.875 1 98.5 116 GLN B O 1
ATOM 2153 N N . ALA B 1 117 ? 7.965 -20.312 -7.801 1 98.56 117 ALA B N 1
ATOM 2154 C CA . ALA B 1 117 ? 6.625 -19.828 -8.133 1 98.56 117 ALA B CA 1
ATOM 2155 C C . ALA B 1 117 ? 6.676 -18.766 -9.227 1 98.56 117 ALA B C 1
ATOM 2157 O O . ALA B 1 117 ? 5.887 -18.797 -10.172 1 98.56 117 ALA B O 1
ATOM 2158 N N . GLN B 1 118 ? 7.59 -17.875 -9.039 1 98 118 GLN B N 1
ATOM 2159 C CA . GLN B 1 118 ? 7.762 -16.812 -10.031 1 98 118 GLN B CA 1
ATOM 2160 C C . GLN B 1 118 ? 8.008 -17.406 -11.422 1 98 118 GLN B C 1
ATOM 2162 O O . GLN B 1 118 ? 7.379 -16.984 -12.398 1 98 118 GLN B O 1
ATOM 2167 N N . THR B 1 119 ? 8.852 -18.359 -11.523 1 98.12 119 THR B N 1
ATOM 2168 C CA . THR B 1 119 ? 9.18 -19 -12.797 1 98.12 119 THR B CA 1
ATOM 2169 C C . THR B 1 119 ? 7.969 -19.75 -13.344 1 98.12 119 THR B C 1
ATOM 2171 O O . THR B 1 119 ? 7.73 -19.75 -14.555 1 98.12 119 THR B O 1
ATOM 2174 N N . GLU B 1 120 ? 7.207 -20.375 -12.531 1 98.06 120 GLU B N 1
ATOM 2175 C CA . GLU B 1 120 ? 6.008 -21.094 -12.953 1 98.06 120 GLU B CA 1
ATOM 2176 C C . GLU B 1 120 ? 5.008 -20.141 -13.617 1 98.06 120 GLU B C 1
ATOM 2178 O O . GLU B 1 120 ? 4.355 -20.5 -14.602 1 98.06 120 GLU B O 1
ATOM 2183 N N . PHE B 1 121 ? 4.898 -18.953 -13.094 1 98.38 121 PHE B N 1
ATOM 2184 C CA . PHE B 1 121 ? 3.875 -18.031 -13.578 1 98.38 121 PHE B CA 1
ATOM 2185 C C . PHE B 1 121 ? 4.398 -17.203 -14.742 1 98.38 121 PHE B C 1
ATOM 2187 O O . PHE B 1 121 ? 3.656 -16.891 -15.68 1 98.38 121 PHE B O 1
ATOM 2194 N N . TRP B 1 122 ? 5.66 -16.828 -14.75 1 98.12 122 TRP B N 1
ATOM 2195 C CA . TRP B 1 122 ? 6.164 -15.906 -15.766 1 98.12 122 TRP B CA 1
ATOM 2196 C C . TRP B 1 122 ? 7.023 -16.641 -16.781 1 98.12 122 TRP B C 1
ATOM 2198 O O . TRP B 1 122 ? 7.465 -16.047 -17.781 1 98.12 122 TRP B O 1
ATOM 2208 N N . GLY B 1 123 ? 7.301 -17.891 -16.547 1 97.19 123 GLY B N 1
ATOM 2209 C CA . GLY B 1 123 ? 8.094 -18.672 -17.484 1 97.19 123 GLY B CA 1
ATOM 2210 C C . GLY B 1 123 ? 9.578 -18.641 -17.172 1 97.19 123 GLY B C 1
ATOM 2211 O O . GLY B 1 123 ? 10.008 -17.969 -16.234 1 97.19 123 GLY B O 1
ATOM 2212 N N . SER B 1 124 ? 10.375 -19.344 -17.969 1 95.94 124 SER B N 1
ATOM 2213 C CA . SER B 1 124 ? 11.789 -19.547 -17.688 1 95.94 124 SER B CA 1
ATOM 2214 C C . SER B 1 124 ? 12.648 -18.438 -18.297 1 95.94 124 SER B C 1
ATOM 2216 O O . SER B 1 124 ? 13.828 -18.312 -17.984 1 95.94 124 SER B O 1
ATOM 2218 N N . ASP B 1 125 ? 12.047 -17.547 -19.188 1 96.38 125 ASP B N 1
ATOM 2219 C CA . ASP B 1 125 ? 12.789 -16.422 -19.75 1 96.38 125 ASP B CA 1
ATOM 2220 C C . ASP B 1 125 ? 12.906 -15.281 -18.75 1 96.38 125 ASP B C 1
ATOM 2222 O O . ASP B 1 125 ? 11.922 -14.594 -18.469 1 96.38 125 ASP B O 1
ATOM 2226 N N . PRO B 1 126 ? 14.062 -15.016 -18.25 1 91.5 126 PRO B N 1
ATOM 2227 C CA . PRO B 1 126 ? 14.219 -14 -17.203 1 91.5 126 PRO B CA 1
ATOM 2228 C C . PRO B 1 126 ? 13.859 -12.602 -17.688 1 91.5 126 PRO B C 1
ATOM 2230 O O . PRO B 1 126 ? 13.57 -11.719 -16.875 1 91.5 126 PRO B O 1
ATOM 2233 N N . ASN B 1 127 ? 13.852 -12.414 -19.031 1 94.62 127 ASN B N 1
ATOM 2234 C CA . ASN B 1 127 ? 13.586 -11.094 -19.578 1 94.62 127 ASN B CA 1
ATOM 2235 C C . ASN B 1 127 ? 12.102 -10.742 -19.516 1 94.62 127 ASN B C 1
ATOM 2237 O O . ASN B 1 127 ? 11.711 -9.633 -19.875 1 94.62 127 ASN B O 1
ATOM 2241 N N . ARG B 1 128 ? 11.258 -11.594 -18.984 1 95.69 128 ARG B N 1
ATOM 2242 C CA . ARG B 1 128 ? 9.82 -11.359 -18.938 1 95.69 128 ARG B CA 1
ATOM 2243 C C . ARG B 1 128 ? 9.352 -11.133 -17.516 1 95.69 128 ARG B C 1
ATOM 2245 O O . ARG B 1 128 ? 8.172 -10.859 -17.266 1 95.69 128 ARG B O 1
ATOM 2252 N N . HIS B 1 129 ? 10.289 -11.281 -16.531 1 97.25 129 HIS B N 1
ATOM 2253 C CA . HIS B 1 129 ? 9.93 -11.117 -15.133 1 97.25 129 HIS B CA 1
ATOM 2254 C C . HIS B 1 129 ? 9.891 -9.641 -14.75 1 97.25 129 HIS B C 1
ATOM 2256 O O . HIS B 1 129 ? 10.742 -8.859 -15.172 1 97.25 129 HIS B O 1
ATOM 2262 N N . PRO B 1 130 ? 8.938 -9.25 -14.039 1 98 130 PRO B N 1
ATOM 2263 C CA . PRO B 1 130 ? 8.953 -7.879 -13.531 1 98 130 PRO B CA 1
ATOM 2264 C C . PRO B 1 130 ? 10.055 -7.648 -12.492 1 98 130 PRO B C 1
ATOM 2266 O O . PRO B 1 130 ? 10.555 -8.602 -11.898 1 98 130 PRO B O 1
ATOM 2269 N N . PRO B 1 131 ? 10.531 -6.328 -12.359 1 97.38 131 PRO B N 1
ATOM 2270 C CA . PRO B 1 131 ? 11.344 -6.039 -11.172 1 97.38 131 PRO B CA 1
ATOM 2271 C C . PRO B 1 131 ? 10.688 -6.492 -9.875 1 97.38 131 PRO B C 1
ATOM 2273 O O . PRO B 1 131 ? 9.469 -6.367 -9.727 1 97.38 131 PRO B O 1
ATOM 2276 N N . ARG B 1 132 ? 11.477 -7.094 -9.055 1 97.5 132 ARG B N 1
ATOM 2277 C CA . ARG B 1 132 ? 10.969 -7.66 -7.812 1 97.5 132 ARG B CA 1
ATOM 2278 C C . ARG B 1 132 ? 11.914 -7.375 -6.652 1 97.5 132 ARG B C 1
ATOM 2280 O O . ARG B 1 132 ? 13.125 -7.535 -6.777 1 97.5 132 ARG B O 1
ATOM 2287 N N . SER B 1 133 ? 11.336 -6.867 -5.562 1 97.5 133 SER B N 1
ATOM 2288 C CA . SER B 1 133 ? 12.016 -6.875 -4.27 1 97.5 133 SER B CA 1
ATOM 2289 C C . SER B 1 133 ? 11.5 -8.008 -3.383 1 97.5 133 SER B C 1
ATOM 2291 O O . SER B 1 133 ? 10.297 -8.273 -3.344 1 97.5 133 SER B O 1
ATOM 2293 N N . ILE B 1 134 ? 12.367 -8.672 -2.732 1 97.56 134 ILE B N 1
ATOM 2294 C CA . ILE B 1 134 ? 12 -9.695 -1.761 1 97.56 134 ILE B CA 1
ATOM 2295 C C . ILE B 1 134 ? 12.68 -9.414 -0.424 1 97.56 134 ILE B C 1
ATOM 2297 O O . ILE B 1 134 ? 13.891 -9.195 -0.372 1 97.56 134 ILE B O 1
ATOM 2301 N N . ILE B 1 135 ? 11.875 -9.289 0.651 1 97.5 135 ILE B N 1
ATOM 2302 C CA . ILE B 1 135 ? 12.305 -8.75 1.936 1 97.5 135 ILE B CA 1
ATOM 2303 C C . ILE B 1 135 ? 11.953 -9.727 3.053 1 97.5 135 ILE B C 1
ATOM 2305 O O . ILE B 1 135 ? 10.828 -10.227 3.111 1 97.5 135 ILE B O 1
ATOM 2309 N N . GLU B 1 136 ? 12.914 -10.055 3.918 1 98.12 136 GLU B N 1
ATOM 2310 C CA . GLU B 1 136 ? 12.594 -10.789 5.137 1 98.12 136 GLU B CA 1
ATOM 2311 C C . GLU B 1 136 ? 12.039 -9.859 6.211 1 98.12 136 GLU B C 1
ATOM 2313 O O . GLU B 1 136 ? 12.609 -8.805 6.488 1 98.12 136 GLU B O 1
ATOM 2318 N N . VAL B 1 137 ? 10.922 -10.219 6.742 1 97.31 137 VAL B N 1
ATOM 2319 C CA . VAL B 1 137 ? 10.266 -9.453 7.797 1 97.31 137 VAL B CA 1
ATOM 2320 C C . VAL B 1 137 ? 10.094 -10.32 9.039 1 97.31 137 VAL B C 1
ATOM 2322 O O . VAL B 1 137 ? 10.148 -11.555 8.953 1 97.31 137 VAL B O 1
ATOM 2325 N N . GLN B 1 138 ? 9.883 -9.727 10.117 1 95.38 138 GLN B N 1
ATOM 2326 C CA . GLN B 1 138 ? 9.805 -10.484 11.359 1 95.38 138 GLN B CA 1
ATOM 2327 C C . GLN B 1 138 ? 8.492 -11.258 11.461 1 95.38 138 GLN B C 1
ATOM 2329 O O . GLN B 1 138 ? 8.469 -12.383 11.953 1 95.38 138 GLN B O 1
ATOM 2334 N N . ARG B 1 139 ? 7.379 -10.594 11.125 1 95 139 ARG B N 1
ATOM 2335 C CA . ARG B 1 139 ? 6.07 -11.242 11.156 1 95 139 ARG B CA 1
ATOM 2336 C C . ARG B 1 139 ? 5.164 -10.695 10.062 1 95 139 ARG B C 1
ATOM 2338 O O . ARG B 1 139 ? 5.316 -9.547 9.633 1 95 139 ARG B O 1
ATOM 2345 N N . LEU B 1 140 ? 4.293 -11.586 9.648 1 94.81 140 LEU B N 1
ATOM 2346 C CA . LEU B 1 140 ? 3.199 -11.234 8.742 1 94.81 140 LEU B CA 1
ATOM 2347 C C . LEU B 1 140 ? 1.85 -11.57 9.367 1 94.81 140 LEU B C 1
ATOM 2349 O O . LEU B 1 140 ? 1.791 -12.094 10.484 1 94.81 140 LEU B O 1
ATOM 2353 N N . ASN B 1 141 ? 0.834 -11.047 8.75 1 88.56 141 ASN B N 1
ATOM 2354 C CA . ASN B 1 141 ? -0.515 -11.297 9.25 1 88.56 141 ASN B CA 1
ATOM 2355 C C . ASN B 1 141 ? -0.737 -12.773 9.539 1 88.56 141 ASN B C 1
ATOM 2357 O O . ASN B 1 141 ? -0.376 -13.633 8.734 1 88.56 141 ASN B O 1
ATOM 2361 N N . ASP B 1 142 ? -1.318 -13.078 10.781 1 88.06 142 ASP B N 1
ATOM 2362 C CA . ASP B 1 142 ? -1.647 -14.43 11.234 1 88.06 142 ASP B CA 1
ATOM 2363 C C . ASP B 1 142 ? -0.429 -15.344 11.164 1 88.06 142 ASP B C 1
ATOM 2365 O O . ASP B 1 142 ? -0.557 -16.531 10.867 1 88.06 142 ASP B O 1
ATOM 2369 N N . ASP B 1 143 ? 0.731 -14.805 11.242 1 92.69 143 ASP B N 1
ATOM 2370 C CA . ASP B 1 143 ? 2.002 -15.523 11.25 1 92.69 143 ASP B CA 1
ATOM 2371 C C . ASP B 1 143 ? 2.189 -16.328 9.961 1 92.69 143 ASP B C 1
ATOM 2373 O O . ASP B 1 143 ? 2.666 -17.453 9.992 1 92.69 143 ASP B O 1
ATOM 2377 N N . ASP B 1 144 ? 1.77 -15.781 8.938 1 95.81 144 ASP B N 1
ATOM 2378 C CA . ASP B 1 144 ? 1.945 -16.438 7.645 1 95.81 144 ASP B CA 1
ATOM 2379 C C . ASP B 1 144 ? 3.404 -16.375 7.199 1 95.81 144 ASP B C 1
ATOM 2381 O O . ASP B 1 144 ? 4.234 -15.734 7.844 1 95.81 144 ASP B O 1
ATOM 2385 N N . ILE B 1 145 ? 3.721 -17.016 6.094 1 97.94 145 ILE B N 1
ATOM 2386 C CA . ILE B 1 145 ? 5.117 -17.156 5.707 1 97.94 145 ILE B CA 1
ATOM 2387 C C . ILE B 1 145 ? 5.434 -16.188 4.559 1 97.94 145 ILE B C 1
ATOM 2389 O O . ILE B 1 145 ? 6.602 -15.922 4.273 1 97.94 145 ILE B O 1
ATOM 2393 N N . VAL B 1 146 ? 4.332 -15.711 3.875 1 98.31 146 VAL B N 1
ATOM 2394 C CA . VAL B 1 146 ? 4.594 -14.898 2.691 1 98.31 146 VAL B CA 1
ATOM 2395 C C . VAL B 1 146 ? 3.393 -14 2.41 1 98.31 146 VAL B C 1
ATOM 2397 O O . VAL B 1 146 ? 2.25 -14.375 2.68 1 98.31 146 VAL B O 1
ATOM 2400 N N . GLU B 1 147 ? 3.643 -12.812 1.952 1 98.25 147 GLU B N 1
ATOM 2401 C CA . GLU B 1 147 ? 2.699 -11.938 1.265 1 98.25 147 GLU B CA 1
ATOM 2402 C C . GLU B 1 147 ? 3.303 -11.375 -0.019 1 98.25 147 GLU B C 1
ATOM 2404 O O . GLU B 1 147 ? 4.477 -11.008 -0.048 1 98.25 147 GLU B O 1
ATOM 2409 N N . VAL B 1 148 ? 2.506 -11.344 -1.079 1 98.44 148 VAL B N 1
ATOM 2410 C CA . VAL B 1 148 ? 3.002 -10.812 -2.342 1 98.44 148 VAL B CA 1
ATOM 2411 C C . VAL B 1 148 ? 2.154 -9.609 -2.764 1 98.44 148 VAL B C 1
ATOM 2413 O O . VAL B 1 148 ? 0.934 -9.727 -2.895 1 98.44 148 VAL B O 1
ATOM 24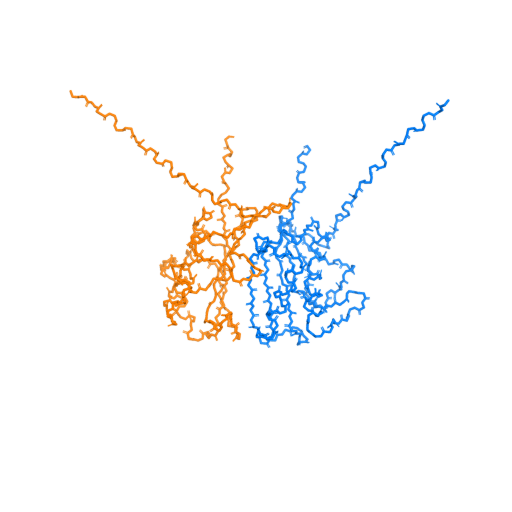16 N N . GLU B 1 149 ? 2.738 -8.523 -2.914 1 97.44 149 GLU B N 1
ATOM 2417 C CA . GLU B 1 149 ? 2.15 -7.25 -3.309 1 97.44 149 GLU B CA 1
ATOM 2418 C C . GLU B 1 149 ? 2.523 -6.887 -4.742 1 97.44 149 GLU B C 1
ATOM 2420 O O . GLU B 1 149 ? 3.664 -7.094 -5.164 1 97.44 149 GLU B O 1
ATOM 2425 N N . GLY B 1 150 ? 1.515 -6.293 -5.523 1 98.31 150 GLY B N 1
ATOM 2426 C CA . GLY B 1 150 ? 1.826 -6.012 -6.914 1 98.31 150 GLY B CA 1
ATOM 2427 C C . GLY B 1 150 ? 1.286 -4.68 -7.395 1 98.31 150 GLY B C 1
ATOM 2428 O O . GLY B 1 150 ? 0.266 -4.203 -6.891 1 98.31 150 GLY B O 1
ATOM 2429 N N . THR B 1 151 ? 1.972 -4.074 -8.32 1 98.69 151 THR B N 1
ATOM 2430 C CA . THR B 1 151 ? 1.567 -2.906 -9.102 1 98.69 151 THR B CA 1
ATOM 2431 C C . THR B 1 151 ? 1.51 -3.242 -10.586 1 98.69 151 THR B C 1
ATOM 2433 O O . THR B 1 151 ? 2.475 -3.768 -11.148 1 98.69 151 THR B O 1
ATOM 2436 N N . PHE B 1 152 ? 0.366 -2.992 -11.273 1 98.31 152 PHE B N 1
ATOM 2437 C CA . PHE B 1 152 ? 0.131 -3.391 -12.656 1 98.31 152 PHE B CA 1
ATOM 2438 C C . PHE B 1 152 ? -0.346 -2.207 -13.484 1 98.31 152 PHE B C 1
ATOM 2440 O O . PHE B 1 152 ? -0.966 -1.28 -12.961 1 98.31 152 PHE B O 1
ATOM 2447 N N . LEU B 1 153 ? -0.054 -2.262 -14.734 1 97.75 153 LEU B N 1
ATOM 2448 C CA . LEU B 1 153 ? -0.665 -1.342 -15.688 1 97.75 153 LEU B CA 1
ATOM 2449 C C . LEU B 1 153 ? -1.934 -1.942 -16.281 1 97.75 153 LEU B C 1
ATOM 2451 O O . LEU B 1 153 ? 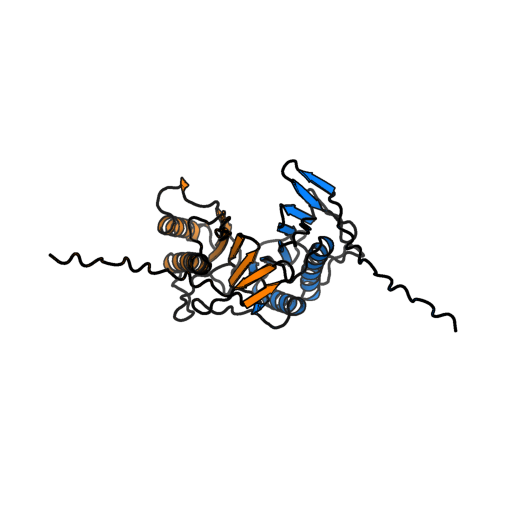-1.96 -3.123 -16.641 1 97.75 153 LEU B O 1
ATOM 2455 N N . VAL B 1 154 ? -2.977 -1.125 -16.281 1 94.94 154 VAL B N 1
ATOM 2456 C CA . VAL B 1 154 ? -4.223 -1.515 -16.922 1 94.94 154 VAL B CA 1
ATOM 2457 C C . VAL B 1 154 ? -4.379 -0.75 -18.234 1 94.94 154 VAL B C 1
ATOM 2459 O O . VAL B 1 154 ? -4.266 0.478 -18.266 1 94.94 154 VAL B O 1
ATOM 2462 N N . ALA B 1 155 ? -4.535 -1.424 -19.344 1 84.06 155 ALA B N 1
ATOM 2463 C CA . ALA B 1 155 ? -4.641 -0.78 -20.656 1 84.06 155 ALA B CA 1
ATOM 2464 C C . ALA B 1 155 ? -5.859 0.139 -20.719 1 84.06 155 ALA B C 1
ATOM 2466 O O . ALA B 1 155 ? -6.918 -0.188 -20.172 1 84.06 155 ALA B O 1
ATOM 2467 N N . SER B 1 156 ? -5.703 1.515 -20.984 1 71.06 156 SER B N 1
ATOM 2468 C CA . SER B 1 156 ? -6.77 2.502 -21.125 1 71.06 156 SER B CA 1
ATOM 2469 C C . SER B 1 156 ? -7.688 2.16 -22.281 1 71.06 156 SER B C 1
ATOM 2471 O O . SER B 1 156 ? -7.246 1.585 -23.281 1 71.06 156 SER B O 1
ATOM 2473 N N . ASN B 1 157 ? -8.93 1.709 -22.047 1 54.81 157 ASN B N 1
ATOM 2474 C CA . ASN B 1 157 ? -9.82 1.648 -23.203 1 54.81 157 ASN B CA 1
ATOM 2475 C C . ASN B 1 157 ? -9.883 2.986 -23.938 1 54.81 157 ASN B C 1
ATOM 2477 O O . ASN B 1 157 ? -10.82 3.244 -24.688 1 54.81 157 ASN B O 1
ATOM 2481 N N . SER B 1 158 ? -9.289 4.066 -23.719 1 43.88 158 SER B N 1
ATOM 2482 C CA . SER B 1 158 ? -9.523 5.234 -24.562 1 43.88 158 SER B CA 1
ATOM 2483 C C . SER B 1 158 ? -9.297 4.906 -26.031 1 43.88 158 SER B C 1
ATOM 2485 O O . SER B 1 158 ? -8.18 4.547 -26.422 1 43.88 158 SER B O 1
ATOM 2487 N N . THR B 1 159 ? -10.25 4.316 -26.672 1 37.12 159 THR B N 1
ATOM 2488 C CA . THR B 1 159 ? -10.398 4.422 -28.125 1 37.12 159 THR B CA 1
ATOM 2489 C C . THR B 1 159 ? -10.164 5.859 -28.578 1 37.12 159 THR B C 1
ATOM 2491 O O . THR B 1 159 ? -10.883 6.773 -28.188 1 37.12 159 THR B O 1
ATOM 2494 N N . HIS B 1 160 ? -9.102 6.465 -28.641 1 30.14 160 HIS B N 1
ATOM 2495 C CA . HIS B 1 160 ? -9.055 7.5 -29.672 1 30.14 160 HIS B CA 1
ATOM 2496 C C . HIS B 1 160 ? -9.656 7.012 -30.984 1 30.14 160 HIS B C 1
ATOM 2498 O O . HIS B 1 160 ? -9.117 6.109 -31.625 1 30.14 160 HIS B O 1
ATOM 2504 N N . ALA B 1 161 ? -10.938 6.836 -31 1 26.02 161 ALA B N 1
ATOM 2505 C CA . ALA B 1 161 ? -11.633 6.938 -32.281 1 26.02 161 ALA B CA 1
ATOM 2506 C C . ALA B 1 161 ? -11.375 8.289 -32.938 1 26.02 161 ALA B C 1
ATOM 2508 O O . ALA B 1 161 ? -11.344 9.32 -32.25 1 26.02 161 ALA B O 1
#

Sequence (322 aa):
MKLLSVLPLFFAATSLSLEPNYTSPAGVEIYNPSVLFTPTGPWSLMSKAGDTLYIAGMRGIYPANNTLAPVGIDRIRQAYANMIQLAELAGTDRFSAARLVVYTTDMYRYRPLCNQAQTEFWGSDPNRHPPRSIIEVQRLNDDDIVEVEGTFLVASNSTHAMKLLSVLPLFFAATSLSLEPNYTSPAGVEIYNPSVLFTPTGPWSLMSKAGDTLYIAGMRGIYPANNTLAPVGIDRIRQAYANMIQLAELAGTDRFSAARLVVYTTDMYRYRPLCNQAQTEFWGSDPNRHPPRSIIEVQRLNDDDIVEVEGTFLVASNSTHA

Nearest PDB structures (foldseek):
  3lme-assembly4_K  TM=9.464E-01  e=9.133E-16  Rhodopseudomonas palustris
  1jd1-assembly1_F  TM=9.199E-01  e=5.924E-11  Saccharomyces cerevisiae
  3vcz-assembly1_A  TM=8.813E-01  e=1.295E-10  Vibrio vulnificus CMCP6
  2uyk-assembly1_C  TM=8.745E-01  e=1.295E-10  Escherichia coli
  1j7h-assembly1_A  TM=8.564E-01  e=8.574E-10  Haemophilus influenzae

Radius of gyration: 22.66 Å; Cα contacts (8 Å, |Δi|>4): 648; chains: 2; bounding box: 54×78×76 Å

InterPro domains:
  IPR006175 YjgF/YER057c/UK114 family [PF01042] (38-150)
  IPR035959 RutC-like superfamily [G3DSA:3.30.1330.40] (28-160)
  IPR035959 RutC-like superfamily [SSF55298] (31-152)